Protein AF-A0A5A7VY67-F1 (afdb_monomer)

Foldseek 3Di:
DDVVVVVLVLLVVLLVCLQPVDPPAFDDQVSSQVSCVVSVQPVWGWDWDWFFDFHTATWIWIDRPLAIETHGRHDLVPDVVLVVLLVVLVLLLVLQVLLLHADFLAADPVLSVVLSVVQNPDHSVVSNVSNLVSLCVVLDLLNLLLLLQPLQCLFPLRVVVSVVLLVLLLVCLLVVQQVSLLSLLVSLVSSLCRLDPDDPPDDPLNSLCLLLQLLLLLVLCVGRVCPDSGHYHYPVVCSDLSSCCSRGPSSVRSVSLSCSVDQPADDDPVRHPHPQNNHSNCSVVVVDPSSSPNSVSSVSSSNSSVSSCSSCSSVVVCSDPSHRDDRDPSSVVSSVSSVVSNVVNVVVDVVVPPDDDD

Mean predicted aligned error: 5.72 Å

pLDDT: mean 91.17, std 10.21, range [34.12, 98.69]

Solvent-accessible surface area (backbone atoms only — not comparable to full-atom values): 19403 Å² total; per-residue (Å²): 131,63,67,74,61,53,52,52,53,50,52,51,54,49,47,53,48,58,75,64,47,60,98,84,63,71,60,44,39,66,56,55,38,51,55,36,40,79,70,72,41,77,80,52,45,51,39,81,47,71,53,40,71,69,51,60,43,59,27,27,38,40,38,47,89,66,35,36,37,52,41,64,33,61,63,60,94,75,33,65,68,52,51,54,36,38,55,51,43,52,53,50,50,50,56,29,49,58,60,74,38,45,57,66,76,74,55,57,68,69,60,52,51,52,52,49,58,73,36,64,88,51,54,59,79,59,22,41,61,55,50,47,57,51,44,61,71,67,56,29,68,56,53,50,18,33,31,44,54,57,41,20,55,65,14,82,42,32,37,88,47,29,66,59,48,51,50,26,50,44,35,32,33,53,68,42,43,51,61,23,36,62,61,48,60,58,47,50,58,51,24,62,56,46,69,47,92,74,63,99,81,68,54,67,69,64,52,51,51,52,51,52,51,42,19,38,44,46,46,37,36,57,35,66,56,42,80,55,95,44,49,59,44,65,60,69,72,66,50,32,66,84,52,29,44,51,37,30,72,66,40,32,28,53,51,34,41,52,46,34,44,55,64,42,32,63,23,54,64,94,73,52,87,61,89,52,42,68,22,56,48,36,52,77,68,63,73,57,72,51,42,53,44,72,64,47,42,54,48,47,51,51,51,46,30,51,50,24,37,47,46,20,32,44,72,66,68,56,72,53,62,77,62,75,77,79,81,47,72,69,16,47,50,49,23,53,52,28,52,52,30,35,52,53,44,53,51,50,56,67,73,61,53,88,65,84,89,124

Nearest PDB structures (foldseek):
  8e6h-assembly1_A  TM=1.920E-01  e=2.708E+00  Deinococcus radiodurans
  8sql-assembly1_A  TM=1.901E-01  e=9.090E+00  Saccharomyces cerevisiae

Secondary structure (DSSP, 8-state):
--HHHHHHHHHHHHHHHHHHS-TT----HHHHHHHHHTTT-TT-EEEEEEE-SSS-EEEEEEEETTEEEEEESS-GGG-HHHHHHHHHHHHHHHHHHHTT----TTS-HHHHHHHHHHHHTS-HHHHHHHHHHHHHHHS-HHHHHHIIIIIGGG-HHHHTTHHHHHHHHHHHHTT-HHHHHHHHHHHHHHHHHHHSPPPTT--HHHHHHHHHHHHHHHHHHHHTTTTSSSEEE--GGGGSHHHHTTT-HHHHHHHHHHHHIIIIIS--GGG---TT---HHHHHTT--SGGG-THHHHHHHHHHHHHHHHHHHHTT---S-SSPPPP-HHHHHHHHHHHHHHHHHHHHHHHS------

Structure (mmCIF, N/CA/C/O backbone):
data_AF-A0A5A7VY67-F1
#
_entry.id   AF-A0A5A7VY67-F1
#
loop_
_atom_site.group_PDB
_atom_site.id
_atom_site.type_symbol
_atom_site.label_atom_id
_atom_site.label_alt_id
_atom_site.label_comp_id
_atom_site.label_asym_id
_atom_site.label_entity_id
_atom_site.label_seq_id
_atom_site.pdbx_PDB_ins_code
_atom_site.Cartn_x
_atom_site.Cartn_y
_atom_site.Cartn_z
_atom_site.occupancy
_atom_site.B_iso_or_equiv
_atom_site.auth_seq_id
_atom_site.auth_comp_id
_atom_site.auth_asym_id
_atom_site.auth_atom_id
_atom_site.pdbx_PDB_model_num
ATOM 1 N N . MET A 1 1 ? -4.976 15.488 36.698 1.00 43.16 1 MET A N 1
ATOM 2 C CA . MET A 1 1 ? -5.082 14.328 35.784 1.00 43.16 1 MET A CA 1
ATOM 3 C C . MET A 1 1 ? -5.911 14.771 34.588 1.00 43.16 1 MET A C 1
ATOM 5 O O . MET A 1 1 ? -6.905 15.447 34.798 1.00 43.16 1 MET A O 1
ATOM 9 N N . ASN A 1 2 ? -5.466 14.512 33.355 1.00 47.28 2 ASN A N 1
ATOM 10 C CA . ASN A 1 2 ? -6.151 14.997 32.148 1.00 47.28 2 ASN A CA 1
ATOM 11 C C . ASN A 1 2 ? -7.473 14.234 31.958 1.00 47.28 2 ASN A C 1
ATOM 13 O O . ASN A 1 2 ? -7.426 13.008 31.848 1.00 47.28 2 ASN A O 1
ATOM 17 N N . ALA A 1 3 ? -8.612 14.928 31.847 1.00 56.22 3 ALA A N 1
ATOM 18 C CA . ALA A 1 3 ? -9.940 14.327 31.631 1.00 56.22 3 ALA A CA 1
ATOM 19 C C . ALA A 1 3 ? -9.963 13.325 30.453 1.00 56.22 3 ALA A C 1
ATOM 21 O O . ALA A 1 3 ? -10.590 12.274 30.519 1.00 56.22 3 ALA A O 1
ATOM 22 N N . SER A 1 4 ? -9.161 13.575 29.411 1.00 60.53 4 SER A N 1
ATOM 23 C CA . SER A 1 4 ? -8.981 12.663 28.268 1.00 60.53 4 SER A CA 1
ATOM 24 C C . SER A 1 4 ? -8.444 11.273 28.645 1.00 60.53 4 SER A C 1
ATOM 26 O O . SER A 1 4 ? -8.753 10.293 27.972 1.00 60.53 4 SER A O 1
ATOM 28 N N . SER A 1 5 ? -7.624 11.171 29.695 1.00 68.56 5 SER A N 1
ATOM 29 C CA . SER A 1 5 ? -7.071 9.891 30.165 1.00 68.56 5 SER A CA 1
ATOM 30 C C . SER A 1 5 ? -8.058 9.112 31.038 1.00 68.56 5 SER A C 1
ATOM 32 O O . SER A 1 5 ? -8.006 7.885 31.086 1.00 68.56 5 SER A O 1
ATOM 34 N N . GLU A 1 6 ? -8.980 9.819 31.688 1.00 71.69 6 GLU A N 1
ATOM 35 C CA . GLU A 1 6 ? -10.016 9.248 32.545 1.00 71.69 6 GLU A CA 1
ATOM 36 C C . GLU A 1 6 ? -11.162 8.653 31.716 1.00 71.69 6 GLU A C 1
ATOM 38 O O . GLU A 1 6 ? -11.549 7.503 31.941 1.00 71.69 6 GLU A O 1
ATOM 43 N N . PHE A 1 7 ? -11.606 9.360 30.668 1.00 80.31 7 PHE A N 1
ATOM 44 C CA . PHE A 1 7 ? -12.561 8.820 29.694 1.00 80.31 7 PHE A CA 1
ATOM 45 C C . PHE A 1 7 ? -12.021 7.571 28.990 1.00 80.31 7 PHE A C 1
ATOM 47 O O . PHE A 1 7 ? -12.712 6.559 28.922 1.00 80.31 7 PHE A O 1
ATOM 54 N N . SER A 1 8 ? -10.755 7.589 28.556 1.00 83.31 8 SER A N 1
ATOM 55 C CA . SER A 1 8 ? -10.131 6.433 27.894 1.00 83.31 8 SER A CA 1
ATOM 56 C C . SER A 1 8 ? -10.108 5.182 28.786 1.00 83.31 8 SER A C 1
ATOM 58 O O . SER A 1 8 ? -10.468 4.095 28.336 1.00 83.31 8 SER A O 1
ATOM 60 N N . ARG A 1 9 ? -9.773 5.326 30.080 1.00 87.81 9 ARG A N 1
ATOM 61 C CA . ARG A 1 9 ? -9.832 4.210 31.046 1.00 87.81 9 ARG A CA 1
ATOM 62 C C . ARG A 1 9 ? -11.258 3.715 31.265 1.00 87.81 9 ARG A C 1
ATOM 64 O O . ARG A 1 9 ? -11.477 2.509 31.364 1.00 87.81 9 ARG A O 1
ATOM 71 N N . THR A 1 10 ? -12.216 4.636 31.330 1.00 91.56 10 THR A N 1
ATOM 72 C CA . THR A 1 10 ? -13.628 4.304 31.526 1.00 91.56 10 THR A CA 1
ATOM 73 C C . THR A 1 10 ? -14.168 3.496 30.352 1.00 91.56 10 THR A C 1
ATOM 75 O O . THR A 1 10 ? -14.684 2.398 30.567 1.00 91.56 10 THR A O 1
ATOM 78 N N . PHE A 1 11 ? -13.967 3.969 29.119 1.00 93.94 11 PHE A N 1
ATOM 79 C CA . PHE A 1 11 ? -14.376 3.255 27.908 1.00 93.94 11 PHE A CA 1
ATOM 80 C C . PHE A 1 11 ? -13.669 1.912 27.764 1.00 93.94 11 PHE A C 1
ATOM 82 O O . PHE A 1 11 ? -14.321 0.908 27.492 1.00 93.94 11 PHE A O 1
ATOM 89 N N . GLN A 1 12 ? -12.368 1.848 28.055 1.00 93.00 12 GLN A N 1
ATOM 90 C CA . GLN A 1 12 ? -11.634 0.587 28.042 1.00 93.00 12 GLN A CA 1
ATOM 91 C C . GLN A 1 12 ? -12.231 -0.430 29.023 1.00 93.00 12 GLN A C 1
ATOM 93 O O . GLN A 1 12 ? -12.382 -1.603 28.693 1.00 93.00 12 GLN A O 1
ATOM 98 N N . ALA A 1 13 ? -12.611 0.002 30.223 1.00 91.75 13 ALA A N 1
ATOM 99 C CA . ALA A 1 13 ? -13.200 -0.887 31.209 1.00 91.75 13 ALA A CA 1
ATOM 100 C C . ALA A 1 13 ? -14.665 -1.261 30.892 1.00 91.75 13 ALA A C 1
ATOM 102 O O . ALA A 1 13 ? -15.098 -2.340 31.292 1.00 91.75 13 ALA A O 1
ATOM 103 N N . ILE A 1 14 ? -15.418 -0.416 30.176 1.00 92.31 14 ILE A N 1
ATOM 104 C CA . ILE A 1 14 ? -16.721 -0.786 29.588 1.00 92.31 14 ILE A CA 1
ATOM 105 C C . ILE A 1 14 ? -16.509 -1.848 28.503 1.00 92.31 14 ILE A C 1
ATOM 107 O O . ILE A 1 14 ? -17.182 -2.874 28.509 1.00 92.31 14 ILE A O 1
ATOM 111 N N . TRP A 1 15 ? -15.521 -1.662 27.628 1.00 92.38 15 TRP A N 1
ATOM 112 C CA . TRP A 1 15 ? -15.193 -2.625 26.581 1.00 92.38 15 TRP A CA 1
ATOM 113 C C . TRP A 1 15 ? -14.715 -3.970 27.133 1.00 92.38 15 TRP A C 1
ATOM 115 O O . TRP A 1 15 ? -15.141 -5.013 26.649 1.00 92.38 15 TRP A O 1
ATOM 125 N N . TYR A 1 16 ? -13.890 -3.988 28.183 1.00 89.69 16 TYR A N 1
ATOM 126 C CA . TYR A 1 16 ? -13.525 -5.242 28.847 1.00 89.69 16 TYR A CA 1
ATOM 127 C C . TYR A 1 16 ? -14.734 -5.949 29.461 1.00 89.69 16 TYR A C 1
ATOM 129 O O . TYR A 1 16 ? -14.780 -7.175 29.459 1.00 89.69 16 TYR A O 1
ATOM 137 N N . ARG A 1 17 ? -15.725 -5.209 29.973 1.00 89.75 17 ARG A N 1
ATOM 138 C CA . ARG A 1 17 ? -16.989 -5.807 30.424 1.00 89.75 17 ARG A CA 1
ATOM 139 C C . ARG A 1 17 ? -17.761 -6.382 29.235 1.00 89.75 17 ARG A C 1
ATOM 141 O O . ARG A 1 17 ? -18.196 -7.521 29.317 1.00 89.75 17 ARG A O 1
ATOM 148 N N . ALA A 1 18 ? -17.854 -5.644 28.129 1.00 86.75 18 ALA A N 1
ATOM 149 C CA . ALA A 1 18 ? -18.545 -6.058 26.908 1.00 86.75 18 ALA A CA 1
ATOM 150 C C . ALA A 1 18 ? -17.925 -7.306 26.255 1.00 86.75 18 ALA A C 1
ATOM 152 O O . ALA A 1 18 ? -18.639 -8.216 25.856 1.00 86.75 18 ALA A O 1
ATOM 153 N N . SER A 1 19 ? -16.595 -7.376 26.178 1.00 84.12 19 SER A N 1
ATOM 154 C CA . SER A 1 19 ? -15.879 -8.485 25.536 1.00 84.12 19 SER A CA 1
ATOM 155 C C . SER A 1 19 ? -15.833 -9.762 26.382 1.00 84.12 19 SER A C 1
ATOM 157 O O . SER A 1 19 ? -15.684 -10.852 25.821 1.00 84.12 19 SER A O 1
ATOM 159 N N . ASN A 1 20 ? -15.981 -9.635 27.709 1.00 81.12 20 ASN A N 1
ATOM 160 C CA . ASN A 1 20 ? -16.018 -10.755 28.656 1.00 81.12 20 ASN A CA 1
ATOM 161 C C . ASN A 1 20 ? -17.434 -11.167 29.086 1.00 81.12 20 ASN A C 1
ATOM 163 O O . ASN A 1 20 ? -17.596 -12.274 29.601 1.00 81.12 20 ASN A O 1
ATOM 167 N N . ALA A 1 21 ? -18.449 -10.313 28.906 1.00 66.44 21 ALA A N 1
ATOM 168 C CA . ALA A 1 21 ? -19.843 -10.712 29.060 1.00 66.44 21 ALA A CA 1
ATOM 169 C C . ALA A 1 21 ? -20.104 -11.892 28.110 1.00 66.44 21 ALA A C 1
ATOM 171 O O . ALA A 1 21 ? -19.677 -11.876 26.956 1.00 66.44 21 ALA A O 1
ATOM 172 N N . HIS A 1 22 ? -20.678 -12.966 28.651 1.00 53.81 22 HIS A N 1
ATOM 173 C CA . HIS A 1 22 ? -20.729 -14.280 28.017 1.00 53.81 22 HIS A CA 1
ATOM 174 C C . HIS A 1 22 ? -21.199 -14.246 26.553 1.00 53.81 22 HIS A C 1
ATOM 176 O O . HIS A 1 22 ? -22.021 -13.426 26.159 1.00 53.81 22 HIS A O 1
ATOM 182 N N . VAL A 1 23 ? -20.662 -15.204 25.791 1.00 53.22 23 VAL A N 1
ATOM 183 C CA . VAL A 1 23 ? -20.658 -15.401 24.326 1.00 53.22 23 VAL A CA 1
ATOM 184 C C . VAL A 1 23 ? -22.006 -15.207 23.601 1.00 53.22 23 VAL A C 1
ATOM 186 O O . VAL A 1 23 ? -21.998 -15.051 22.384 1.00 53.22 23 VAL A O 1
ATOM 189 N N . ASP A 1 24 ? -23.124 -15.134 24.322 1.00 55.66 24 ASP A N 1
ATOM 190 C CA . ASP A 1 24 ? -24.481 -15.194 23.771 1.00 55.66 24 ASP A CA 1
ATOM 191 C C . ASP A 1 24 ? -25.273 -13.875 23.864 1.00 55.66 24 ASP A C 1
ATOM 193 O O . ASP A 1 24 ? -26.394 -13.805 23.362 1.00 55.66 24 ASP A O 1
ATOM 197 N N . GLN A 1 25 ? -24.730 -12.820 24.487 1.00 63.25 25 GLN A N 1
ATOM 198 C CA . GLN A 1 25 ? -25.364 -11.495 24.496 1.00 63.25 25 GLN A CA 1
ATOM 199 C C . GLN A 1 25 ? -24.607 -10.515 23.599 1.00 63.25 25 GLN A C 1
ATOM 201 O O . GLN A 1 25 ? -23.489 -10.101 23.900 1.00 63.25 25 GLN A O 1
ATOM 206 N N . GLU A 1 26 ? -25.246 -10.127 22.494 1.00 72.94 26 GLU A N 1
ATOM 207 C CA . GLU A 1 26 ? -24.792 -9.029 21.642 1.00 72.94 26 GLU A CA 1
ATOM 208 C C . GLU A 1 26 ? -24.721 -7.730 22.459 1.00 72.94 26 GLU A C 1
ATOM 210 O O . GLU A 1 26 ? -25.586 -7.452 23.297 1.00 72.94 26 GLU A O 1
ATOM 215 N N . VAL A 1 27 ? -23.688 -6.918 22.229 1.00 85.12 27 VAL A N 1
ATOM 216 C CA . VAL A 1 27 ? -23.576 -5.615 22.893 1.00 85.12 27 VAL A CA 1
ATOM 217 C C . VAL A 1 27 ? -24.703 -4.711 22.389 1.00 85.12 27 VAL A C 1
ATOM 219 O O . VAL A 1 27 ? -24.772 -4.388 21.203 1.00 85.12 27 VAL A O 1
ATOM 222 N N . THR A 1 28 ? -25.584 -4.287 23.296 1.00 91.12 28 THR A N 1
ATOM 223 C CA . THR A 1 28 ? -26.734 -3.427 22.981 1.00 91.12 28 THR A CA 1
ATOM 224 C C . THR A 1 28 ? -26.539 -2.001 23.489 1.00 91.12 28 THR A C 1
ATOM 226 O O . THR A 1 28 ? -25.780 -1.744 24.427 1.00 91.12 28 THR A O 1
ATOM 229 N N . THR A 1 29 ? -27.282 -1.062 22.901 1.00 93.69 29 THR A N 1
ATOM 230 C CA . THR A 1 29 ? -27.340 0.340 23.346 1.00 93.69 29 THR A CA 1
ATOM 231 C C . THR A 1 29 ? -27.729 0.471 24.818 1.00 93.69 29 THR A C 1
ATOM 233 O O . THR A 1 29 ? -27.132 1.273 25.536 1.00 93.69 29 THR A O 1
ATOM 236 N N . ALA A 1 30 ? -28.684 -0.341 25.285 1.00 92.06 30 ALA A N 1
ATOM 237 C CA . ALA A 1 30 ? -29.144 -0.346 26.671 1.00 92.06 30 ALA A CA 1
ATOM 238 C C . ALA A 1 30 ? -28.020 -0.727 27.646 1.00 92.06 30 ALA A C 1
ATOM 240 O O . ALA A 1 30 ? -27.782 0.006 28.604 1.00 92.06 30 ALA A O 1
ATOM 241 N N . LEU A 1 31 ? -27.285 -1.808 27.355 1.00 92.06 31 LEU A N 1
ATOM 242 C CA . LEU A 1 31 ? -26.176 -2.274 28.195 1.00 92.06 31 LEU A CA 1
ATOM 243 C C . LEU A 1 31 ? -25.038 -1.255 28.257 1.00 92.06 31 LEU A C 1
ATOM 245 O O . LEU A 1 31 ? -24.558 -0.926 29.338 1.00 92.06 31 LEU A O 1
ATOM 249 N N . ILE A 1 32 ? -24.618 -0.717 27.109 1.00 93.88 32 ILE A N 1
ATOM 250 C CA . ILE A 1 32 ? -23.544 0.284 27.072 1.00 93.88 32 ILE A CA 1
ATOM 251 C C . ILE A 1 32 ? -23.946 1.548 27.835 1.00 93.88 32 ILE A C 1
ATOM 253 O O . ILE A 1 32 ? -23.127 2.095 28.573 1.00 93.88 32 ILE A O 1
ATOM 257 N N . LYS A 1 33 ? -25.202 1.993 27.703 1.00 93.81 33 LYS A N 1
ATOM 258 C CA . LYS A 1 33 ? -25.711 3.154 28.441 1.00 93.81 33 LYS A CA 1
ATOM 259 C C . LYS A 1 33 ? -25.748 2.900 29.948 1.00 93.81 33 LYS A C 1
ATOM 261 O O . LYS A 1 33 ? -25.291 3.748 30.707 1.00 93.81 33 LYS A O 1
ATOM 266 N N . GLU A 1 34 ? -26.245 1.742 30.378 1.00 93.12 34 GLU A N 1
ATOM 267 C CA . GLU A 1 34 ? -26.251 1.331 31.787 1.00 93.12 34 GLU A CA 1
ATOM 268 C C . GLU A 1 34 ? -24.828 1.329 32.363 1.00 93.12 34 GLU A C 1
ATOM 270 O O . GLU A 1 34 ? -24.555 1.986 33.364 1.00 93.12 34 GLU A O 1
ATOM 275 N N . TRP A 1 35 ? -23.880 0.686 31.677 1.00 93.94 35 TRP A N 1
ATOM 276 C CA . TRP A 1 35 ? -22.494 0.596 32.141 1.00 93.94 35 TRP A CA 1
ATOM 277 C C . TRP A 1 35 ? -21.757 1.938 32.123 1.00 93.94 35 TRP A C 1
ATOM 279 O O . TRP A 1 35 ? -20.822 2.129 32.903 1.00 93.94 35 TRP A O 1
ATOM 289 N N . ALA A 1 36 ? -22.151 2.864 31.248 1.00 92.69 36 ALA A N 1
ATOM 290 C CA . ALA A 1 36 ? -21.651 4.233 31.257 1.00 92.69 36 ALA A CA 1
ATOM 291 C C . ALA A 1 36 ? -22.154 5.002 32.491 1.00 92.69 36 ALA A C 1
ATOM 293 O O . ALA A 1 36 ? -21.354 5.647 33.174 1.00 92.69 36 ALA A O 1
ATOM 294 N N . ILE A 1 37 ? -23.442 4.870 32.826 1.00 92.56 37 ILE A N 1
ATOM 295 C CA . ILE A 1 37 ? -24.052 5.486 34.016 1.00 92.56 37 ILE A CA 1
ATOM 296 C C . ILE 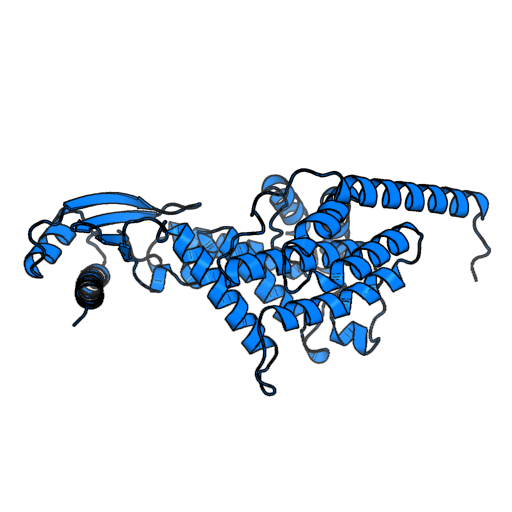A 1 37 ? -23.426 4.926 35.301 1.00 92.56 37 ILE A C 1
ATOM 298 O O . ILE A 1 37 ? -23.039 5.711 36.167 1.00 92.56 37 ILE A O 1
ATOM 302 N N . ASP A 1 38 ? -23.226 3.605 35.392 1.00 91.81 38 ASP A N 1
ATO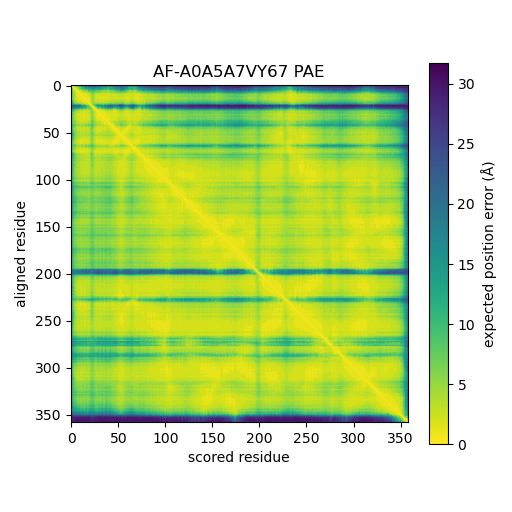M 303 C CA . ASP A 1 38 ? -22.528 2.936 36.509 1.00 91.81 38 ASP A CA 1
ATOM 304 C C . ASP A 1 38 ? -21.122 3.508 36.760 1.00 91.81 38 ASP A C 1
ATOM 306 O O . ASP A 1 38 ? -20.571 3.413 37.858 1.00 91.81 38 ASP A O 1
ATOM 310 N N . ARG A 1 39 ? -20.507 4.074 35.717 1.00 90.25 39 ARG A N 1
ATOM 311 C CA . ARG A 1 39 ? -19.157 4.643 35.732 1.00 90.25 39 ARG A CA 1
ATOM 312 C C . ARG A 1 39 ? -19.146 6.171 35.823 1.00 90.25 39 ARG A C 1
ATOM 314 O O . ARG A 1 39 ? -18.096 6.772 35.616 1.00 90.25 39 ARG A O 1
ATOM 321 N N . GLY A 1 40 ? -20.280 6.790 36.153 1.00 89.12 40 GLY A N 1
ATOM 322 C CA . GLY A 1 40 ? -20.394 8.232 36.386 1.00 89.12 40 GLY A CA 1
ATOM 323 C C . GLY A 1 40 ? -20.609 9.074 35.126 1.00 89.12 40 GLY A C 1
ATOM 324 O O . GLY A 1 40 ? -20.500 10.297 35.186 1.00 89.12 40 GLY A O 1
ATOM 325 N N . ILE A 1 41 ? -20.918 8.455 33.982 1.00 89.56 41 ILE A N 1
ATOM 326 C CA . ILE A 1 41 ? -21.243 9.160 32.738 1.00 89.56 41 ILE A CA 1
ATOM 327 C C . ILE A 1 41 ? -22.770 9.255 32.603 1.00 89.56 41 ILE A C 1
ATOM 329 O O . ILE A 1 41 ? -23.411 8.423 31.961 1.00 89.56 41 ILE A O 1
ATOM 333 N N . HIS A 1 42 ? -23.364 10.271 33.229 1.00 86.75 42 HIS A N 1
ATOM 334 C CA . HIS A 1 42 ? -24.824 10.397 33.327 1.00 86.75 42 HIS A CA 1
ATOM 335 C C . HIS A 1 42 ? -25.499 10.945 32.056 1.00 86.75 42 HIS A C 1
ATOM 337 O O . HIS A 1 42 ? -26.607 10.522 31.732 1.00 86.75 42 HIS A O 1
ATOM 343 N N . ASP A 1 43 ? -24.813 11.799 31.290 1.00 87.12 43 ASP A N 1
ATOM 344 C CA . ASP A 1 43 ? -25.348 12.433 30.070 1.00 87.12 43 ASP A CA 1
ATOM 345 C C . ASP A 1 43 ? -25.039 11.638 28.786 1.00 87.12 43 ASP A C 1
ATOM 347 O O . ASP A 1 43 ? -24.999 12.185 27.683 1.00 87.12 43 ASP A O 1
ATOM 351 N N . ALA A 1 44 ? -24.767 10.337 28.915 1.00 90.19 44 ALA A N 1
ATOM 352 C CA . ALA A 1 44 ? -24.348 9.513 27.790 1.00 90.19 44 ALA A CA 1
ATOM 353 C C . ALA A 1 44 ? -25.519 9.183 26.848 1.00 90.19 44 ALA A C 1
ATOM 355 O O . ALA A 1 44 ? -26.560 8.659 27.265 1.00 90.19 44 ALA A O 1
ATOM 356 N N . MET A 1 45 ? -25.319 9.416 25.550 1.00 93.25 45 MET A N 1
ATOM 357 C CA . MET A 1 45 ? -26.236 8.976 24.497 1.00 93.25 45 MET A CA 1
ATOM 358 C C . MET A 1 45 ? -25.647 7.762 23.784 1.00 93.25 45 MET A C 1
ATOM 360 O O . MET A 1 45 ? -24.561 7.855 23.225 1.00 93.25 45 MET A O 1
ATOM 364 N N . ALA A 1 46 ? -26.353 6.631 23.811 1.00 95.19 46 ALA A N 1
ATOM 365 C CA . ALA A 1 46 ? -25.955 5.413 23.111 1.00 95.19 46 ALA A CA 1
ATOM 366 C C . ALA A 1 46 ? -26.865 5.182 21.900 1.00 95.19 46 ALA A C 1
ATOM 368 O O . ALA A 1 46 ? -28.088 5.168 22.050 1.00 95.19 46 ALA A O 1
ATOM 369 N N . GLU A 1 47 ? -26.276 4.971 20.727 1.00 96.38 47 GLU A N 1
ATOM 370 C CA . GLU A 1 47 ? -26.992 4.683 19.483 1.00 96.38 47 GLU A CA 1
ATOM 371 C C . GLU A 1 47 ? -26.354 3.515 18.732 1.00 96.38 47 GLU A C 1
ATOM 373 O O . GLU A 1 47 ? -25.148 3.283 18.825 1.00 96.38 47 GLU A O 1
ATOM 378 N N . ASP A 1 48 ? -27.170 2.778 17.983 1.00 96.25 48 ASP A N 1
ATOM 379 C CA . ASP A 1 48 ? -26.669 1.784 17.043 1.00 96.25 48 ASP A CA 1
ATOM 380 C C . ASP A 1 48 ? -26.172 2.480 15.779 1.00 96.25 48 ASP A C 1
ATOM 382 O O . ASP A 1 48 ? -26.856 3.337 15.217 1.00 96.25 48 ASP A O 1
ATOM 386 N N . ALA A 1 49 ? -24.997 2.081 15.305 1.00 95.38 49 ALA A N 1
ATOM 387 C CA . ALA A 1 49 ? -24.415 2.617 14.087 1.00 95.38 49 ALA A CA 1
ATOM 388 C C . ALA A 1 49 ? -23.634 1.550 13.315 1.00 95.38 49 ALA A C 1
ATOM 390 O O . ALA A 1 49 ? -23.459 0.407 13.750 1.00 95.38 49 ALA A O 1
ATOM 391 N N . SER A 1 50 ? -23.141 1.949 12.145 1.00 94.88 50 SER A N 1
ATOM 392 C CA . SER A 1 50 ? -22.232 1.151 11.336 1.00 94.88 50 SER A CA 1
ATOM 393 C C . SER A 1 50 ? -21.048 2.014 10.918 1.00 94.88 50 SER A C 1
ATOM 395 O O . SER A 1 50 ? -21.235 3.013 10.223 1.00 94.88 50 SER A O 1
ATOM 397 N N . VAL A 1 51 ? -19.848 1.652 11.375 1.00 94.06 51 VAL A N 1
ATOM 398 C CA . VAL A 1 51 ? -18.630 2.462 11.206 1.00 94.06 51 VAL A CA 1
ATOM 399 C C . VAL A 1 51 ? -17.594 1.692 10.401 1.00 94.06 51 VAL A C 1
ATOM 401 O O . VAL A 1 51 ? -17.455 0.482 10.567 1.00 94.06 51 VAL A O 1
ATOM 404 N N . GLY A 1 52 ? -16.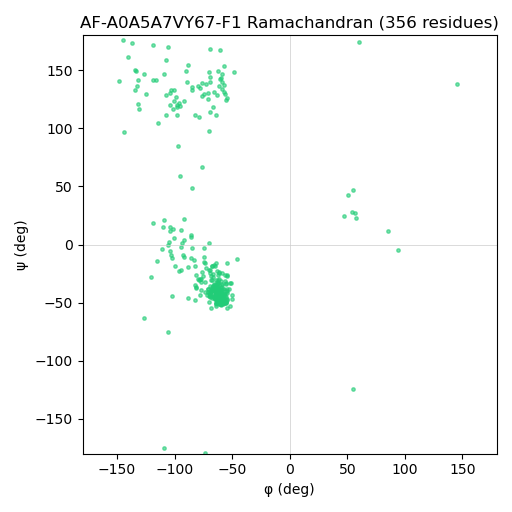884 2.404 9.530 1.00 94.25 52 GLY A N 1
ATOM 405 C CA . GLY A 1 52 ? -15.829 1.881 8.672 1.00 94.25 52 GLY A CA 1
ATOM 406 C C . GLY A 1 52 ? -15.830 2.599 7.326 1.00 94.25 52 GLY A C 1
ATOM 407 O O . GLY A 1 52 ? -16.889 2.853 6.748 1.00 94.25 52 GLY A O 1
ATOM 408 N N . ARG A 1 53 ? -14.646 2.928 6.805 1.00 92.19 53 ARG A N 1
ATOM 409 C CA . ARG A 1 53 ? -14.524 3.615 5.509 1.00 92.19 53 ARG A CA 1
ATOM 410 C C . ARG A 1 53 ? -14.897 2.716 4.328 1.00 92.19 53 ARG A C 1
ATOM 412 O O . ARG A 1 53 ? -15.594 3.160 3.421 1.00 92.19 53 ARG A O 1
ATOM 419 N N . PHE A 1 54 ? -14.412 1.475 4.339 1.00 92.25 54 PHE A N 1
ATOM 420 C CA . PHE A 1 54 ? -14.643 0.498 3.272 1.00 92.25 54 PHE A CA 1
ATOM 421 C C . PHE A 1 54 ? -15.655 -0.544 3.732 1.00 92.25 54 PHE A C 1
ATOM 423 O O . PHE A 1 54 ? -16.828 -0.469 3.368 1.00 92.25 54 PHE A O 1
ATOM 430 N N . VAL A 1 55 ? -15.230 -1.478 4.589 1.00 94.81 55 VAL A N 1
ATOM 431 C CA . VAL A 1 55 ? -16.172 -2.387 5.234 1.00 94.81 55 VAL A CA 1
ATOM 432 C C . VAL A 1 55 ? -16.627 -1.809 6.561 1.00 94.81 55 VAL A C 1
ATOM 434 O O . VAL A 1 55 ? -15.813 -1.519 7.433 1.00 94.81 55 VAL A O 1
ATOM 437 N N . LYS A 1 56 ? -17.943 -1.662 6.709 1.00 94.75 56 LYS A N 1
ATOM 438 C CA . LYS A 1 56 ? -18.549 -1.179 7.944 1.00 94.75 56 LYS A CA 1
ATOM 439 C C . LYS A 1 56 ? -18.848 -2.329 8.895 1.00 94.75 56 LYS A C 1
ATOM 441 O O . LYS A 1 56 ? -19.334 -3.377 8.471 1.00 94.75 56 LYS A O 1
ATOM 446 N N . ILE A 1 57 ? -18.606 -2.107 10.181 1.00 94.12 57 ILE A N 1
ATOM 447 C CA . ILE A 1 57 ? -18.952 -3.040 11.255 1.00 94.12 57 ILE A CA 1
ATOM 448 C C . ILE A 1 57 ? -20.114 -2.499 12.093 1.00 94.12 57 ILE A C 1
ATOM 450 O O . ILE A 1 57 ? -20.234 -1.282 12.251 1.00 94.12 57 ILE A O 1
ATOM 454 N N . PRO A 1 58 ? -20.987 -3.370 12.626 1.00 94.12 58 PRO A N 1
ATOM 455 C CA . PRO A 1 58 ? -22.033 -2.958 13.550 1.00 94.12 58 PRO A CA 1
ATOM 456 C C . PRO A 1 58 ? -21.427 -2.575 14.903 1.00 94.12 58 PRO A C 1
ATOM 458 O O . PRO A 1 58 ? -20.639 -3.323 15.493 1.00 94.12 58 PRO A O 1
ATOM 461 N N . VAL A 1 59 ? -21.811 -1.406 15.408 1.00 95.31 59 VAL A N 1
ATOM 462 C CA . VAL A 1 59 ? -21.288 -0.849 16.658 1.00 95.31 59 VAL A CA 1
ATOM 463 C C . VAL A 1 59 ? -22.397 -0.178 17.465 1.00 95.31 59 VAL A C 1
ATOM 465 O O . VAL A 1 59 ? -23.429 0.212 16.922 1.00 95.31 59 VAL A O 1
ATOM 468 N N . VAL A 1 60 ? -22.142 0.007 18.754 1.00 96.06 60 VAL A N 1
ATOM 469 C CA . VAL A 1 60 ? -22.823 0.986 19.598 1.00 96.06 60 VAL A CA 1
ATOM 470 C C . VAL A 1 60 ? -21.904 2.195 19.745 1.00 96.06 60 VAL A C 1
ATOM 472 O O . VAL A 1 60 ? -20.765 2.056 20.194 1.00 96.06 60 VAL A O 1
ATOM 475 N N . VAL A 1 61 ? -22.384 3.380 19.378 1.00 95.56 61 VAL A N 1
ATOM 476 C CA . VAL A 1 61 ? -21.674 4.646 19.593 1.00 95.56 61 VAL A CA 1
ATOM 477 C C . VAL A 1 61 ? -22.198 5.282 20.869 1.00 95.56 61 VAL A C 1
ATOM 479 O O . VAL A 1 61 ? -23.389 5.555 20.990 1.00 95.56 61 VAL A O 1
ATOM 482 N N . LEU A 1 62 ? -21.301 5.526 21.821 1.00 95.25 62 LEU A N 1
ATOM 483 C CA . LEU A 1 62 ? -21.582 6.271 23.041 1.00 95.25 62 LEU A CA 1
ATOM 484 C C . LEU A 1 62 ? -21.045 7.695 22.892 1.00 95.25 62 LEU A C 1
ATOM 486 O O . LEU A 1 62 ? -19.837 7.882 22.769 1.00 95.25 62 LEU A O 1
ATOM 490 N N . ARG A 1 63 ? -21.924 8.695 22.917 1.00 93.56 63 ARG A N 1
ATOM 491 C CA . ARG A 1 63 ? -21.573 10.118 22.822 1.00 93.56 63 ARG A CA 1
ATOM 492 C C . ARG A 1 63 ? -21.652 10.782 24.193 1.00 93.56 63 ARG A C 1
ATOM 494 O O . ARG A 1 63 ? -22.641 10.615 24.908 1.00 93.56 63 ARG A O 1
ATOM 501 N N . THR A 1 64 ? -20.615 11.543 24.538 1.00 89.50 64 THR A N 1
ATOM 502 C CA . THR A 1 64 ? -20.470 12.265 25.810 1.00 89.50 64 THR A CA 1
ATOM 503 C C . THR A 1 64 ? -19.772 13.605 25.561 1.00 89.50 64 THR A C 1
ATOM 505 O O . THR A 1 64 ? -18.542 13.657 25.454 1.00 89.50 64 THR A O 1
ATOM 508 N N . GLY A 1 65 ? -20.541 14.691 25.433 1.00 86.06 65 GLY A N 1
ATOM 509 C CA . GLY A 1 65 ? -20.002 15.994 25.018 1.00 86.06 65 GLY A CA 1
ATOM 510 C C . GLY A 1 65 ? -19.247 15.889 23.686 1.00 86.06 65 GLY A C 1
ATOM 511 O O . GLY A 1 65 ? -19.777 15.350 22.716 1.00 86.06 65 GLY A O 1
ATOM 512 N N . ASP A 1 66 ? -17.984 16.320 23.669 1.00 85.12 66 ASP A N 1
ATOM 513 C CA . ASP A 1 66 ? -17.112 16.295 22.478 1.00 85.12 66 ASP A CA 1
ATOM 514 C C . ASP A 1 66 ? -16.378 14.958 22.266 1.00 85.12 66 ASP A C 1
ATOM 516 O O . ASP A 1 66 ? -15.467 14.850 21.441 1.00 85.12 66 ASP A O 1
ATOM 520 N N . THR A 1 67 ? -16.717 13.933 23.050 1.00 90.25 67 THR A N 1
ATOM 521 C CA . THR A 1 67 ? -16.078 12.614 22.989 1.00 90.25 67 THR A CA 1
ATOM 522 C C . THR A 1 67 ? -17.077 11.554 22.553 1.00 90.25 67 THR A C 1
ATOM 524 O O . THR A 1 67 ? -18.240 11.565 22.956 1.00 90.25 67 THR A O 1
ATOM 527 N N . GLN A 1 68 ? -16.609 10.617 21.738 1.00 92.94 68 GLN A N 1
ATOM 528 C CA . GLN A 1 68 ? -17.354 9.443 21.316 1.00 92.94 68 GLN A CA 1
ATOM 529 C C . GLN A 1 68 ? -16.550 8.186 21.608 1.00 92.94 68 GLN A C 1
ATOM 531 O O . GLN A 1 68 ? -15.325 8.188 21.508 1.00 92.94 68 GLN A O 1
ATOM 536 N N . ALA A 1 69 ? -17.234 7.102 21.939 1.00 95.12 69 ALA A N 1
ATOM 537 C CA . ALA A 1 69 ? -16.641 5.782 22.059 1.00 95.12 69 ALA A CA 1
ATOM 538 C C . ALA A 1 69 ? -17.398 4.800 21.171 1.00 95.12 69 ALA A C 1
ATOM 540 O O . ALA A 1 69 ? -18.625 4.722 21.220 1.00 95.12 69 ALA A O 1
ATOM 541 N N . ILE A 1 70 ? -16.651 4.059 20.359 1.00 95.38 70 ILE A N 1
ATOM 542 C CA . ILE A 1 70 ? -17.176 3.045 19.453 1.00 95.38 70 ILE A CA 1
ATOM 543 C C . ILE A 1 70 ? -17.020 1.684 20.126 1.00 95.38 70 ILE A C 1
ATOM 545 O O . ILE A 1 70 ? -15.907 1.254 20.419 1.00 95.38 70 ILE A O 1
ATOM 549 N N . PHE A 1 71 ? -18.132 0.988 20.342 1.00 94.75 71 PHE A N 1
ATOM 550 C CA . PHE A 1 71 ? -18.160 -0.356 20.912 1.00 94.75 71 PHE A CA 1
ATOM 551 C C . PHE A 1 71 ? -18.678 -1.352 19.870 1.00 94.75 71 PHE A C 1
ATOM 553 O O . PHE A 1 71 ? -19.879 -1.387 19.607 1.00 94.75 71 PHE A O 1
ATOM 560 N N . PRO A 1 72 ? -17.807 -2.166 19.254 1.00 93.50 72 PRO A N 1
ATOM 561 C CA . PRO A 1 72 ? -18.232 -3.205 18.322 1.00 93.50 72 PRO A CA 1
ATOM 562 C C . PRO A 1 72 ? -19.212 -4.185 18.957 1.00 93.50 72 PRO A C 1
ATOM 564 O O . PRO A 1 72 ? -19.012 -4.623 20.091 1.00 93.50 72 PRO A O 1
ATOM 567 N N . LYS A 1 73 ? -20.266 -4.545 18.217 1.00 91.38 73 LYS A N 1
ATOM 568 C CA . LYS A 1 73 ? -21.327 -5.411 18.752 1.00 91.38 73 LYS A CA 1
ATOM 569 C C . LYS A 1 73 ? -20.878 -6.843 19.017 1.00 91.38 73 LYS A C 1
ATOM 571 O O . LYS A 1 73 ? -21.380 -7.497 19.929 1.00 91.38 73 LYS A O 1
ATOM 576 N N . VAL A 1 74 ? -19.913 -7.305 18.226 1.00 86.50 74 VAL A N 1
ATOM 577 C CA . VAL A 1 74 ? -19.338 -8.647 18.292 1.00 86.50 74 VAL A CA 1
ATOM 578 C C . VAL A 1 74 ? -17.814 -8.526 18.212 1.00 86.50 74 VAL A C 1
ATOM 580 O O . VAL A 1 74 ? -17.312 -7.820 17.336 1.00 86.50 74 VAL A O 1
ATOM 583 N N . PRO A 1 75 ? -17.048 -9.214 19.080 1.00 88.19 75 PRO A N 1
ATOM 584 C CA . PRO A 1 75 ? -15.602 -9.330 18.922 1.00 88.19 75 PRO A CA 1
ATOM 585 C C . PRO A 1 75 ? -15.236 -9.901 17.546 1.00 88.19 75 PRO A C 1
ATOM 587 O O . PRO A 1 75 ? -15.659 -11.009 17.223 1.00 88.19 75 PRO A O 1
ATOM 590 N N . TYR A 1 76 ? -14.404 -9.209 16.761 1.00 89.62 76 TYR A N 1
ATOM 591 C CA . TYR A 1 76 ? -14.123 -9.597 15.366 1.00 89.62 76 TYR A CA 1
ATOM 592 C C . TYR A 1 76 ? -13.614 -11.040 15.198 1.00 89.62 76 TYR A C 1
ATOM 594 O O . TYR A 1 76 ? -13.942 -11.714 14.229 1.00 89.62 76 TYR A O 1
ATOM 602 N N . ARG A 1 77 ? -12.862 -11.568 16.175 1.00 88.88 77 ARG A N 1
ATOM 603 C CA . ARG A 1 77 ? -12.375 -12.961 16.149 1.00 88.88 77 ARG A CA 1
ATOM 604 C C . ARG A 1 77 ? -13.494 -13.996 16.231 1.00 88.88 77 ARG A C 1
ATOM 606 O O . ARG A 1 77 ? -13.249 -15.154 15.918 1.00 88.88 77 ARG A O 1
ATOM 613 N N . LYS A 1 78 ? -14.687 -13.597 16.666 1.00 86.25 78 LYS A N 1
ATOM 614 C CA . LYS A 1 78 ? -15.898 -14.420 16.737 1.00 86.25 78 LYS A CA 1
ATOM 615 C C . LYS A 1 78 ? -16.890 -14.097 15.616 1.00 86.25 78 LYS A C 1
ATOM 617 O O . LYS A 1 78 ? -17.892 -14.789 15.514 1.00 86.25 78 LYS A O 1
ATOM 622 N N . ASP A 1 79 ? -16.627 -13.077 14.798 1.00 89.56 79 ASP A N 1
ATOM 623 C CA . ASP A 1 79 ? -17.472 -12.699 13.665 1.00 89.56 79 ASP A CA 1
ATOM 624 C C . ASP A 1 79 ? -17.145 -13.591 12.448 1.00 89.56 79 ASP A C 1
ATOM 626 O O . ASP A 1 79 ? -16.061 -13.462 11.864 1.00 89.56 79 ASP A O 1
ATOM 630 N N . PRO A 1 80 ? -18.064 -14.483 12.020 1.00 91.94 80 PRO A N 1
ATOM 631 C CA . PRO A 1 80 ? -17.833 -15.354 10.870 1.00 91.94 80 PRO A CA 1
ATOM 632 C C . PRO A 1 80 ? -17.614 -14.572 9.570 1.00 91.94 80 PRO A C 1
ATOM 634 O O . PRO A 1 80 ? -16.876 -15.020 8.690 1.00 91.94 80 PRO A O 1
ATOM 637 N N . THR A 1 81 ? -18.216 -13.385 9.438 1.00 93.31 81 THR A N 1
ATOM 638 C CA . THR A 1 81 ? -18.047 -12.545 8.248 1.00 93.31 81 THR A CA 1
ATOM 639 C C . THR A 1 81 ? -16.642 -11.955 8.188 1.00 93.31 81 THR A C 1
ATOM 641 O O . THR A 1 81 ? -16.058 -11.894 7.105 1.00 93.31 81 THR A O 1
ATOM 644 N N . TRP A 1 82 ? -16.076 -11.551 9.332 1.00 95.19 82 TRP A N 1
ATOM 645 C CA . TRP A 1 82 ? -14.689 -11.098 9.422 1.00 95.19 82 TRP A CA 1
ATOM 646 C C . TRP A 1 82 ? -13.730 -12.245 9.103 1.00 95.19 82 TRP A C 1
ATOM 648 O O . TRP A 1 82 ? -12.849 -12.080 8.263 1.00 95.19 82 TRP A O 1
ATOM 658 N N . GLN A 1 83 ? -13.942 -13.429 9.690 1.00 95.62 83 GLN A N 1
ATOM 659 C CA . GLN A 1 83 ? -13.099 -14.604 9.440 1.00 95.62 83 GLN A CA 1
ATOM 660 C C . GLN A 1 83 ? -13.097 -14.996 7.956 1.00 95.62 83 GLN A C 1
ATOM 662 O O . GLN A 1 83 ? -12.034 -15.195 7.368 1.00 95.62 83 GLN A O 1
ATOM 667 N N . SER A 1 84 ? -14.275 -15.045 7.325 1.00 97.06 84 SER A N 1
ATOM 668 C CA . SER A 1 84 ? -14.398 -15.348 5.896 1.00 97.06 84 SER A CA 1
ATOM 669 C C . SER A 1 84 ? -13.677 -14.317 5.026 1.00 97.06 84 SER A C 1
ATOM 671 O O . SER A 1 84 ? -13.010 -14.690 4.061 1.00 97.06 84 SER A O 1
ATOM 673 N N . ARG A 1 85 ? -13.784 -13.023 5.354 1.00 96.31 85 ARG A N 1
ATOM 674 C CA . ARG A 1 85 ? -13.089 -11.954 4.620 1.00 96.31 85 ARG A CA 1
ATOM 675 C C . ARG A 1 85 ? -11.583 -12.011 4.824 1.00 96.31 85 ARG A C 1
ATOM 677 O O . ARG A 1 85 ? -10.838 -11.849 3.864 1.00 96.31 85 ARG A O 1
ATOM 684 N N . ARG A 1 86 ? -11.129 -12.299 6.044 1.00 97.38 86 ARG A N 1
ATOM 685 C CA . ARG A 1 86 ? -9.710 -12.485 6.346 1.00 97.38 86 ARG A CA 1
ATOM 686 C C . ARG A 1 86 ? -9.108 -13.621 5.525 1.00 97.38 86 ARG A C 1
ATOM 688 O O . ARG A 1 86 ? -8.093 -13.402 4.873 1.00 97.38 86 ARG A O 1
ATOM 695 N N . LEU A 1 87 ? -9.773 -14.776 5.471 1.00 97.50 87 LEU A N 1
ATOM 696 C CA . LEU A 1 87 ? -9.347 -15.902 4.634 1.00 97.50 87 LEU A CA 1
ATOM 697 C C . LEU A 1 87 ? -9.268 -15.525 3.147 1.00 97.50 87 LEU A C 1
ATOM 699 O O . LEU A 1 87 ? -8.294 -15.869 2.479 1.00 97.50 87 LEU A O 1
ATOM 703 N N . ALA A 1 88 ? -10.258 -14.789 2.631 1.00 96.56 88 ALA A N 1
ATOM 704 C CA . ALA A 1 88 ? -10.258 -14.332 1.242 1.00 96.56 88 ALA A CA 1
ATOM 705 C C . ALA A 1 88 ? -9.096 -13.365 0.941 1.00 96.56 88 ALA A C 1
ATOM 707 O O . ALA A 1 88 ? -8.416 -13.518 -0.074 1.00 96.56 88 ALA A O 1
ATOM 708 N N . MET A 1 89 ? -8.829 -12.406 1.832 1.00 97.06 89 MET A N 1
ATOM 709 C CA . MET A 1 89 ? -7.725 -11.454 1.669 1.00 97.06 89 MET A CA 1
ATOM 710 C C . MET A 1 89 ? -6.353 -12.116 1.814 1.00 97.06 89 MET A C 1
ATOM 712 O O . MET A 1 89 ? -5.432 -11.773 1.075 1.00 97.06 89 MET A O 1
ATOM 716 N N . ASP A 1 90 ? -6.202 -13.103 2.699 1.00 98.12 90 ASP A N 1
ATOM 717 C CA . ASP A 1 90 ? -4.966 -13.885 2.796 1.00 98.12 90 ASP A CA 1
ATOM 718 C C . ASP A 1 90 ? -4.715 -14.697 1.512 1.00 98.12 90 ASP A C 1
ATOM 720 O O . ASP A 1 90 ? -3.594 -14.704 0.996 1.00 98.12 90 ASP A O 1
ATOM 724 N N . ALA A 1 91 ? -5.756 -15.305 0.929 1.00 97.56 91 ALA A N 1
ATOM 725 C CA . ALA A 1 91 ? -5.654 -15.976 -0.369 1.00 97.56 91 ALA A CA 1
ATOM 726 C C . ALA A 1 91 ? -5.271 -14.997 -1.494 1.00 97.56 91 ALA A C 1
ATOM 728 O O . ALA A 1 91 ? -4.401 -15.296 -2.313 1.00 97.56 91 ALA A O 1
ATOM 729 N N . GLN A 1 92 ? -5.861 -13.799 -1.505 1.00 97.50 92 GLN A N 1
ATOM 730 C CA . GLN A 1 92 ? -5.519 -12.746 -2.459 1.00 97.50 92 GLN A CA 1
ATOM 731 C C . GLN A 1 92 ? -4.061 -12.281 -2.311 1.00 97.50 92 GLN A C 1
ATOM 733 O O . GLN A 1 92 ? -3.342 -12.161 -3.303 1.00 97.50 92 GLN A O 1
ATOM 738 N N . ALA A 1 93 ? -3.591 -12.061 -1.082 1.00 97.94 93 ALA A N 1
ATOM 739 C CA . ALA A 1 93 ? -2.206 -11.689 -0.810 1.00 97.94 93 ALA A CA 1
ATOM 740 C C . ALA A 1 93 ? -1.213 -12.776 -1.251 1.00 97.94 93 ALA A C 1
ATOM 742 O O . ALA A 1 93 ? -0.147 -12.455 -1.777 1.00 97.94 93 ALA A O 1
ATOM 743 N N . ALA A 1 94 ? -1.572 -14.055 -1.103 1.00 97.56 94 ALA A N 1
ATOM 744 C CA . ALA A 1 94 ? -0.763 -15.165 -1.601 1.00 97.56 94 ALA A CA 1
ATOM 745 C C . ALA A 1 94 ? -0.642 -15.159 -3.136 1.00 97.56 94 ALA A C 1
ATOM 747 O O . ALA A 1 94 ? 0.427 -15.459 -3.671 1.00 97.56 94 ALA A O 1
ATOM 748 N N . LEU A 1 95 ? -1.700 -14.769 -3.857 1.00 97.62 95 LEU A N 1
ATOM 749 C CA . LEU A 1 95 ? -1.644 -14.616 -5.313 1.00 97.62 95 LEU A CA 1
ATOM 750 C C . LEU A 1 95 ? -0.744 -13.453 -5.745 1.00 97.62 95 LEU A C 1
ATOM 752 O O . LEU A 1 95 ? 0.011 -13.607 -6.702 1.00 97.62 95 LEU A O 1
ATOM 756 N N . TRP A 1 96 ? -0.758 -12.326 -5.030 1.00 97.38 96 TRP A N 1
ATOM 757 C CA . TRP A 1 96 ? 0.197 -11.240 -5.280 1.00 97.38 96 TRP A CA 1
ATOM 758 C C . TRP A 1 96 ? 1.642 -11.688 -5.028 1.00 97.38 96 TRP A C 1
ATOM 760 O O . TRP A 1 96 ? 2.509 -11.506 -5.886 1.00 97.38 96 TRP A O 1
ATOM 770 N N . ALA A 1 97 ? 1.890 -12.374 -3.909 1.00 96.06 97 ALA A N 1
ATOM 771 C CA . ALA A 1 97 ? 3.208 -12.911 -3.580 1.00 96.06 97 ALA A CA 1
ATOM 772 C C . ALA A 1 97 ? 3.715 -13.918 -4.630 1.00 96.06 97 ALA A C 1
ATOM 774 O O . ALA A 1 97 ? 4.893 -13.899 -4.989 1.00 96.06 97 ALA A O 1
ATOM 775 N N . LYS A 1 98 ? 2.826 -14.751 -5.190 1.00 95.25 98 LYS A N 1
ATOM 776 C CA . LYS A 1 98 ? 3.145 -15.712 -6.261 1.00 95.25 98 LYS A CA 1
ATOM 777 C C . LYS A 1 98 ? 3.802 -15.047 -7.471 1.00 95.25 98 LYS A C 1
ATOM 779 O O . LYS A 1 98 ? 4.734 -15.608 -8.042 1.00 95.25 98 LYS A O 1
ATOM 784 N N . VAL A 1 99 ? 3.344 -13.857 -7.855 1.00 94.62 99 VAL A N 1
ATOM 785 C CA . VAL A 1 99 ? 3.893 -13.090 -8.990 1.00 94.62 99 VAL A CA 1
ATOM 786 C C . VAL A 1 99 ? 4.954 -12.069 -8.576 1.00 94.62 99 VAL A C 1
ATOM 788 O O . VAL A 1 99 ? 5.368 -11.237 -9.389 1.00 94.62 99 VAL A O 1
ATOM 791 N N . GLU A 1 100 ? 5.426 -12.164 -7.330 1.00 93.94 100 GLU A N 1
ATOM 792 C CA . GLU A 1 100 ? 6.400 -11.262 -6.716 1.00 93.94 100 GLU A CA 1
ATOM 793 C C . GLU A 1 100 ? 5.961 -9.804 -6.787 1.00 93.94 100 GLU A C 1
ATOM 795 O O . GLU A 1 100 ? 6.714 -8.921 -7.206 1.00 93.94 100 GLU A O 1
ATOM 800 N N . TRP A 1 101 ? 4.705 -9.576 -6.421 1.00 96.00 101 TRP A N 1
ATOM 801 C CA . TRP A 1 101 ? 4.088 -8.266 -6.430 1.00 96.00 101 TRP A CA 1
ATOM 802 C C . TRP A 1 101 ? 3.257 -8.038 -5.170 1.00 96.00 101 TRP A C 1
ATOM 804 O O . TRP A 1 101 ? 3.095 -8.928 -4.335 1.00 96.00 101 TRP A O 1
ATOM 814 N N . PHE A 1 102 ? 2.758 -6.819 -5.022 1.00 97.06 102 PHE A N 1
ATOM 815 C CA . PHE A 1 102 ? 1.852 -6.409 -3.953 1.00 97.06 102 PHE A CA 1
ATOM 816 C C . PHE A 1 102 ? 0.529 -5.936 -4.560 1.00 97.06 102 PHE A C 1
ATOM 818 O O . PHE A 1 102 ? 0.426 -5.807 -5.780 1.00 97.06 102 PHE A O 1
ATOM 825 N N . CYS A 1 103 ? -0.486 -5.682 -3.731 1.00 96.69 103 CYS A N 1
ATOM 826 C CA . CYS A 1 103 ? -1.746 -5.138 -4.227 1.00 96.69 103 CYS A CA 1
ATOM 827 C C . CYS A 1 103 ? -1.539 -3.685 -4.684 1.00 96.69 103 CYS A C 1
ATOM 829 O O . CYS A 1 103 ? -1.233 -2.840 -3.845 1.00 96.69 103 CYS A O 1
ATOM 831 N N . PRO A 1 104 ? -1.663 -3.361 -5.981 1.00 94.12 104 PRO A N 1
ATOM 832 C CA . PRO A 1 104 ? -1.413 -2.007 -6.460 1.00 94.12 104 PRO A CA 1
ATOM 833 C C . PRO A 1 104 ? -2.533 -1.043 -6.054 1.00 94.12 104 PRO A C 1
ATOM 835 O O . PRO A 1 104 ? -3.709 -1.363 -6.188 1.00 94.12 104 PRO A O 1
ATOM 838 N N . LEU A 1 105 ? -2.156 0.167 -5.635 1.00 93.56 105 LEU A N 1
ATOM 839 C CA . LEU A 1 105 ? -3.091 1.189 -5.147 1.00 93.56 105 LEU A CA 1
ATOM 840 C C . LEU A 1 105 ? -4.018 1.749 -6.240 1.00 93.56 105 LEU A C 1
ATOM 842 O O . LEU A 1 105 ? -5.189 2.009 -5.995 1.00 93.56 105 LEU A O 1
ATOM 846 N N . TRP A 1 106 ? -3.480 1.952 -7.444 1.00 95.62 106 TRP A N 1
ATOM 847 C CA . TRP A 1 106 ? -4.141 2.703 -8.521 1.00 95.62 106 TRP A CA 1
ATOM 848 C C . TRP A 1 106 ? -4.619 1.830 -9.684 1.00 95.62 106 TRP A C 1
ATOM 850 O O . TRP A 1 106 ? -4.801 2.313 -10.798 1.00 95.62 106 TRP A O 1
ATOM 860 N N . VAL A 1 107 ? -4.795 0.532 -9.443 1.00 93.50 107 VAL A N 1
ATOM 861 C CA . VAL A 1 107 ? -5.423 -0.381 -10.403 1.00 93.50 107 VAL A CA 1
ATOM 862 C C . VAL A 1 107 ? -6.834 -0.663 -9.914 1.00 93.50 107 VAL A C 1
ATOM 864 O O . VAL A 1 107 ? -7.029 -1.022 -8.756 1.00 93.50 107 VAL A O 1
ATOM 867 N N . GLY A 1 108 ? -7.820 -0.517 -10.798 1.00 90.50 108 GLY A N 1
ATOM 868 C CA . GLY A 1 108 ? -9.210 -0.789 -10.452 1.00 90.50 108 GLY A CA 1
ATOM 869 C C . GLY A 1 108 ? -9.416 -2.238 -10.003 1.00 90.50 108 GLY A C 1
ATOM 870 O O . GLY A 1 108 ? -8.837 -3.169 -10.567 1.00 90.50 108 GLY A O 1
ATOM 871 N N . MET A 1 109 ? -10.296 -2.448 -9.020 1.00 87.44 109 MET A N 1
ATOM 872 C CA . MET A 1 109 ? -10.570 -3.779 -8.458 1.00 87.44 109 MET A CA 1
ATOM 873 C C . MET A 1 109 ? -11.020 -4.805 -9.506 1.00 87.44 109 MET A C 1
ATOM 875 O O . MET A 1 109 ? -10.717 -5.989 -9.371 1.00 87.44 109 MET A O 1
ATOM 879 N N . GLY A 1 110 ? -11.708 -4.368 -10.567 1.00 92.12 110 GLY A N 1
ATOM 880 C CA . GLY A 1 110 ? -12.086 -5.231 -11.690 1.00 92.12 110 GLY A CA 1
ATOM 881 C C . GLY A 1 110 ? -10.875 -5.795 -12.440 1.00 92.12 110 GLY A C 1
ATOM 882 O O . GLY A 1 110 ? -10.795 -7.005 -12.657 1.00 92.12 110 GLY A O 1
ATOM 883 N N . ASP A 1 111 ? -9.900 -4.945 -12.764 1.00 94.19 111 ASP A N 1
ATOM 884 C CA . ASP A 1 111 ? -8.675 -5.355 -13.456 1.00 94.19 111 ASP A CA 1
ATOM 885 C C . ASP A 1 111 ? -7.779 -6.210 -12.562 1.00 94.19 111 ASP A C 1
ATOM 887 O O . ASP A 1 111 ? -7.266 -7.243 -12.998 1.00 94.19 111 ASP A O 1
ATOM 891 N N . ALA A 1 112 ? -7.648 -5.830 -11.287 1.00 94.00 112 ALA A N 1
ATOM 892 C CA . ALA A 1 112 ? -6.933 -6.625 -10.298 1.00 94.00 112 ALA A CA 1
ATOM 893 C C . ALA A 1 112 ? -7.559 -8.024 -10.162 1.00 94.00 112 ALA A C 1
ATOM 895 O O . ALA A 1 112 ? -6.849 -9.024 -10.226 1.00 94.00 112 ALA A O 1
ATOM 896 N N . SER A 1 113 ? -8.888 -8.116 -10.057 1.00 94.06 113 SER A N 1
ATOM 897 C CA . SER A 1 113 ? -9.598 -9.398 -9.946 1.00 94.06 113 SER A CA 1
ATOM 898 C C . SER A 1 113 ? -9.419 -10.268 -11.188 1.00 94.06 113 SER A C 1
ATOM 900 O O . SER A 1 113 ? -9.212 -11.474 -11.066 1.00 94.06 113 SER A O 1
ATOM 902 N N . LYS A 1 114 ? -9.449 -9.667 -12.383 1.00 95.75 114 LYS A N 1
ATOM 903 C CA . LYS A 1 114 ? -9.202 -10.371 -13.647 1.00 95.75 114 LYS A CA 1
ATOM 904 C C . LYS A 1 114 ? -7.783 -10.940 -13.709 1.00 95.75 114 LYS A C 1
ATOM 906 O O . LYS A 1 114 ? -7.616 -12.124 -13.987 1.00 95.75 114 LYS A O 1
ATOM 911 N N . LEU A 1 115 ? -6.777 -10.120 -13.398 1.00 96.00 115 LEU A N 1
ATOM 912 C CA . LEU A 1 115 ? -5.378 -10.545 -13.331 1.00 96.00 115 LEU A CA 1
ATOM 913 C C . LEU A 1 115 ? -5.209 -11.708 -12.349 1.00 96.00 115 LEU A C 1
ATOM 915 O O . LEU A 1 115 ? -4.613 -12.728 -12.694 1.00 96.00 115 LEU A O 1
ATOM 919 N N . LEU A 1 116 ? -5.745 -11.567 -11.135 1.00 96.81 116 LEU A N 1
ATOM 920 C CA . LEU A 1 116 ? -5.633 -12.579 -10.087 1.00 96.81 116 LEU A CA 1
ATOM 921 C C . LEU A 1 116 ? -6.356 -13.880 -10.451 1.00 96.81 116 LEU A C 1
ATOM 923 O O . LEU A 1 116 ? -5.836 -14.965 -10.184 1.00 96.81 116 LEU A O 1
ATOM 927 N N . GLY A 1 117 ? -7.514 -13.775 -11.107 1.00 97.31 117 GLY A N 1
ATOM 928 C CA . GLY A 1 117 ? -8.253 -14.906 -11.659 1.00 97.31 117 GLY A CA 1
ATOM 929 C C . GLY A 1 117 ? -7.396 -15.722 -12.624 1.00 97.31 117 GLY A C 1
ATOM 930 O O . GLY A 1 117 ? -7.234 -16.927 -12.427 1.00 97.31 117 GLY A O 1
ATOM 931 N N . ASP A 1 118 ? -6.757 -15.064 -13.591 1.00 96.69 118 ASP A N 1
ATOM 932 C CA . ASP A 1 118 ? -5.934 -15.726 -14.612 1.00 96.69 118 ASP A CA 1
ATOM 933 C C . ASP A 1 118 ? -4.704 -16.443 -14.033 1.00 96.69 118 ASP A C 1
ATOM 935 O O . ASP A 1 118 ? -4.259 -17.462 -14.569 1.00 96.69 118 ASP A O 1
ATOM 939 N N . ILE A 1 119 ? -4.143 -15.942 -12.927 1.00 96.88 119 ILE A N 1
ATOM 940 C CA . ILE A 1 119 ? -2.963 -16.551 -12.298 1.00 96.88 119 ILE A CA 1
ATOM 941 C C . ILE A 1 119 ? -3.300 -17.579 -11.216 1.00 96.88 119 ILE A C 1
ATOM 943 O O . ILE A 1 119 ? -2.400 -18.282 -10.758 1.00 96.88 119 ILE A O 1
ATOM 947 N N . SER A 1 120 ? -4.553 -17.678 -10.776 1.00 96.69 120 SER A N 1
ATOM 948 C CA . SER A 1 120 ? -4.937 -18.443 -9.581 1.00 96.69 120 SER A CA 1
ATOM 949 C C . SER A 1 120 ? -4.576 -19.933 -9.662 1.00 96.69 120 SER A C 1
ATOM 951 O O . SER A 1 120 ? -3.936 -20.463 -8.752 1.00 96.69 120 SER A O 1
ATOM 953 N N . HIS A 1 121 ? -4.876 -20.582 -10.789 1.00 95.88 121 HIS A N 1
ATOM 954 C CA . HIS A 1 121 ? -4.771 -22.038 -10.960 1.00 95.88 121 HIS A CA 1
ATOM 955 C C . HIS A 1 121 ? -3.560 -22.514 -11.781 1.00 95.88 121 HIS A C 1
ATOM 957 O O . HIS A 1 121 ? -3.491 -23.680 -12.162 1.00 95.88 121 HIS A O 1
ATOM 963 N N . VAL A 1 122 ? -2.595 -21.637 -12.067 1.00 96.50 122 VAL A N 1
ATOM 964 C CA . VAL A 1 122 ? -1.387 -21.981 -12.846 1.00 96.50 122 VAL A CA 1
ATOM 965 C C . VAL A 1 122 ? -0.137 -22.084 -11.964 1.00 96.50 122 VAL A C 1
ATOM 967 O O . VAL A 1 122 ? -0.173 -21.704 -10.799 1.00 96.50 122 VAL A O 1
ATOM 970 N N . SER A 1 123 ? 0.992 -22.581 -12.476 1.00 94.19 123 SER A N 1
ATOM 971 C CA . SER A 1 123 ? 2.258 -22.564 -11.718 1.00 94.19 123 SER A CA 1
ATOM 972 C C . SER A 1 123 ? 2.811 -21.139 -11.549 1.00 94.19 123 SER A C 1
ATOM 974 O O . SER A 1 123 ? 2.353 -20.202 -12.211 1.00 94.19 123 SER A O 1
ATOM 976 N N . ARG A 1 124 ? 3.811 -20.956 -10.677 1.00 91.50 124 ARG A N 1
ATOM 977 C CA . ARG A 1 124 ? 4.481 -19.658 -10.473 1.00 91.50 124 ARG A CA 1
ATOM 978 C C . ARG A 1 124 ? 5.125 -19.156 -11.769 1.00 91.50 124 ARG A C 1
ATOM 980 O O . ARG A 1 124 ? 4.932 -18.010 -12.159 1.00 91.50 124 ARG A O 1
ATOM 987 N N . GLU A 1 125 ? 5.802 -20.044 -12.486 1.00 90.38 125 GLU A N 1
ATOM 988 C CA . GLU A 1 125 ? 6.501 -19.765 -13.743 1.00 90.38 125 GLU A CA 1
ATOM 989 C C . GLU A 1 125 ? 5.519 -19.336 -14.833 1.00 90.38 125 GLU A C 1
ATOM 991 O O . GLU A 1 125 ? 5.815 -18.437 -15.618 1.00 90.38 125 GLU A O 1
ATOM 996 N N . ARG A 1 126 ? 4.324 -19.944 -14.869 1.00 94.38 126 ARG A N 1
ATOM 997 C CA . ARG A 1 126 ? 3.278 -19.572 -15.829 1.00 94.38 126 ARG A CA 1
ATOM 998 C C . ARG A 1 126 ? 2.528 -18.300 -15.431 1.00 94.38 126 ARG A C 1
ATOM 1000 O O . ARG A 1 126 ? 2.080 -17.572 -16.317 1.00 94.38 126 ARG A O 1
ATOM 1007 N N . ALA A 1 127 ? 2.408 -18.017 -14.137 1.00 95.88 127 ALA A N 1
ATOM 1008 C CA . ALA A 1 127 ? 1.759 -16.810 -13.636 1.00 95.88 127 ALA A CA 1
ATOM 1009 C C . ALA A 1 127 ? 2.519 -15.532 -14.025 1.00 95.88 127 ALA A C 1
ATOM 1011 O O . ALA A 1 127 ? 1.887 -14.524 -14.327 1.00 95.88 127 ALA A O 1
ATOM 1012 N N . ILE A 1 128 ? 3.855 -15.569 -14.078 1.00 93.50 128 ILE A N 1
ATOM 1013 C CA . ILE A 1 128 ? 4.681 -14.388 -14.379 1.00 93.50 128 ILE A CA 1
ATOM 1014 C C . ILE A 1 128 ? 4.403 -13.791 -15.774 1.00 93.50 128 ILE A C 1
ATOM 1016 O O . ILE A 1 128 ? 4.110 -12.598 -15.848 1.00 93.50 128 ILE A O 1
ATOM 1020 N N . PRO A 1 129 ? 4.416 -14.556 -16.886 1.00 92.94 129 PRO A N 1
ATOM 1021 C CA . PRO A 1 129 ? 4.044 -14.019 -18.196 1.00 92.94 129 PRO A CA 1
ATOM 1022 C C . PRO A 1 129 ? 2.613 -13.473 -18.266 1.00 92.94 129 PRO A C 1
ATOM 1024 O O . PRO A 1 129 ? 2.385 -12.471 -18.938 1.00 92.94 129 PRO A O 1
ATOM 1027 N N . LEU A 1 130 ? 1.653 -14.108 -17.580 1.00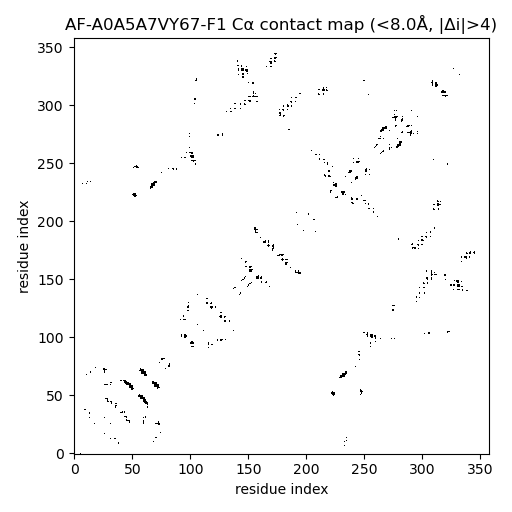 95.00 130 LEU A N 1
ATOM 1028 C CA . LEU A 1 130 ? 0.266 -13.627 -17.523 1.00 95.00 130 LEU A CA 1
ATOM 1029 C C . LEU A 1 130 ? 0.180 -12.299 -16.770 1.00 95.00 130 LEU A C 1
ATOM 1031 O O . LEU A 1 130 ? -0.450 -11.357 -17.242 1.00 95.00 130 LEU A O 1
ATOM 1035 N N .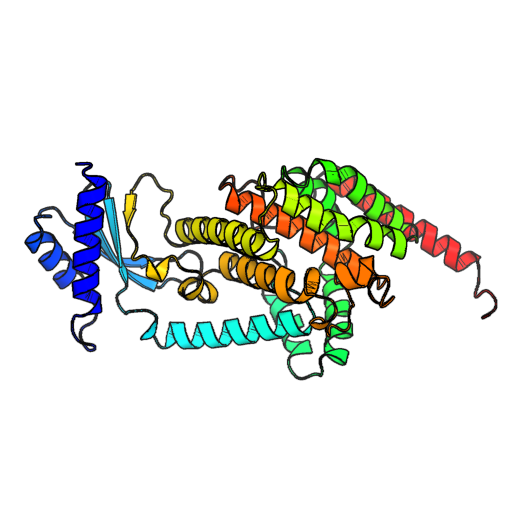 PHE A 1 131 ? 0.877 -12.201 -15.640 1.00 94.56 131 PHE A N 1
ATOM 1036 C CA . PHE A 1 131 ? 1.015 -10.956 -14.902 1.00 94.56 131 PHE A CA 1
ATOM 1037 C C . PHE A 1 131 ? 1.621 -9.857 -15.783 1.00 94.56 131 PHE A C 1
ATOM 1039 O O . PHE A 1 131 ? 1.050 -8.777 -15.863 1.00 94.56 131 PHE A O 1
ATOM 1046 N N . HIS A 1 132 ? 2.718 -10.137 -16.498 1.00 93.44 132 HIS A N 1
ATOM 1047 C CA . HIS A 1 132 ? 3.349 -9.163 -17.398 1.00 93.44 132 HIS A CA 1
ATOM 1048 C C . HIS A 1 132 ? 2.410 -8.682 -18.504 1.00 93.44 132 HIS A C 1
ATOM 1050 O O . HIS A 1 132 ? 2.422 -7.504 -18.854 1.00 93.44 132 HIS A O 1
ATOM 1056 N N . TYR A 1 133 ? 1.592 -9.581 -19.055 1.00 93.44 133 TYR A N 1
ATOM 1057 C CA . TYR A 1 133 ? 0.586 -9.210 -20.042 1.00 93.44 133 TYR A CA 1
ATOM 1058 C C . TYR A 1 133 ? -0.400 -8.189 -19.463 1.00 93.44 133 TYR A C 1
ATOM 1060 O O . TYR A 1 133 ? -0.568 -7.113 -20.036 1.00 93.44 133 TYR A O 1
ATOM 1068 N N . HIS A 1 134 ? -0.981 -8.474 -18.294 1.00 93.69 134 HIS A N 1
ATOM 1069 C CA . HIS A 1 134 ? -1.905 -7.545 -17.641 1.00 93.69 134 HIS A CA 1
ATOM 1070 C C . HIS A 1 134 ? -1.225 -6.221 -17.288 1.00 93.69 134 HIS A C 1
ATOM 1072 O O . HIS A 1 134 ? -1.731 -5.160 -17.659 1.00 93.69 134 HIS A O 1
ATOM 1078 N N . THR A 1 135 ? -0.049 -6.250 -16.654 1.00 91.81 135 THR A N 1
ATOM 1079 C CA . THR A 1 135 ? 0.635 -5.013 -16.248 1.00 91.81 135 THR A CA 1
ATOM 1080 C C . THR A 1 135 ? 1.038 -4.140 -17.423 1.00 91.81 135 THR A C 1
ATOM 1082 O O . THR A 1 135 ? 0.941 -2.927 -17.297 1.00 91.81 135 THR A O 1
ATOM 1085 N N . SER A 1 136 ? 1.368 -4.716 -18.583 1.00 90.31 136 SER A N 1
ATOM 1086 C CA . SER A 1 136 ? 1.682 -3.928 -19.784 1.00 90.31 136 SER A CA 1
ATOM 1087 C C . SER A 1 136 ? 0.516 -3.056 -20.271 1.00 90.31 136 SER A C 1
ATOM 1089 O O . SER A 1 136 ? 0.726 -2.047 -20.943 1.00 90.31 136 SER A O 1
ATOM 1091 N N . THR A 1 137 ? -0.721 -3.425 -19.918 1.00 91.62 137 THR A N 1
ATOM 1092 C CA . THR A 1 137 ? -1.932 -2.652 -20.239 1.00 91.62 137 THR A CA 1
ATOM 1093 C C . THR A 1 137 ? -2.386 -1.734 -19.107 1.00 91.62 137 THR A C 1
ATOM 1095 O O . THR A 1 137 ? -3.055 -0.739 -19.368 1.00 91.62 137 THR A O 1
ATOM 1098 N N . LEU A 1 138 ? -1.997 -2.035 -17.866 1.00 94.25 138 LEU A N 1
ATOM 1099 C CA . LEU A 1 138 ? -2.348 -1.248 -16.681 1.00 94.25 138 LEU A CA 1
ATOM 1100 C C . LEU A 1 138 ? -1.334 -0.129 -16.423 1.00 94.25 138 LEU A C 1
ATOM 1102 O O . LEU A 1 138 ? -1.702 1.021 -16.206 1.00 94.25 138 LEU A O 1
ATOM 1106 N N . TYR A 1 139 ? -0.046 -0.449 -16.495 1.00 96.06 139 TYR A N 1
ATOM 1107 C CA . TYR A 1 139 ? 1.064 0.469 -16.261 1.00 96.06 139 TYR A CA 1
ATOM 1108 C C . TYR A 1 139 ? 1.555 1.052 -17.580 1.00 96.06 139 TYR A C 1
ATOM 1110 O O . TYR A 1 139 ? 2.709 0.889 -17.966 1.00 96.06 139 TYR A O 1
ATOM 1118 N N . THR A 1 140 ? 0.657 1.725 -18.293 1.00 95.94 140 THR A N 1
ATOM 1119 C CA . THR A 1 140 ? 0.953 2.348 -19.589 1.00 95.94 140 THR A CA 1
ATOM 1120 C C . THR A 1 140 ? 2.052 3.417 -19.495 1.00 95.94 140 THR A C 1
ATOM 1122 O O . THR A 1 140 ? 2.410 3.888 -18.412 1.00 95.94 140 THR A O 1
ATOM 1125 N N . LEU A 1 141 ? 2.572 3.863 -20.647 1.00 95.88 141 LEU A N 1
ATOM 1126 C CA . LEU A 1 141 ? 3.558 4.951 -20.697 1.00 95.88 141 LEU A CA 1
ATOM 1127 C C . LEU A 1 141 ? 3.083 6.221 -19.979 1.00 95.88 141 LEU A C 1
ATOM 1129 O O . LEU A 1 141 ? 3.888 6.859 -19.300 1.00 95.88 141 LEU A O 1
ATOM 1133 N N . SER A 1 142 ? 1.813 6.597 -20.146 1.00 97.25 142 SER A N 1
ATOM 1134 C CA . SER A 1 142 ? 1.242 7.787 -19.511 1.00 97.25 142 SER A CA 1
ATOM 1135 C C . SER A 1 142 ? 1.067 7.584 -18.009 1.00 97.25 142 SER A C 1
ATOM 1137 O O . SER A 1 142 ? 1.423 8.470 -17.238 1.00 97.25 142 SER A O 1
ATOM 1139 N N . PHE A 1 143 ? 0.623 6.397 -17.579 1.00 97.88 143 PHE A N 1
ATOM 1140 C CA . PHE A 1 143 ? 0.547 6.040 -16.161 1.00 97.88 143 PHE A CA 1
ATOM 1141 C C . PHE A 1 143 ? 1.914 6.202 -15.476 1.00 97.88 143 PHE A C 1
ATOM 1143 O O . PHE A 1 143 ? 2.041 6.877 -14.457 1.00 97.88 143 PHE A O 1
ATOM 1150 N N . GLN A 1 144 ? 2.965 5.641 -16.076 1.00 98.06 144 GLN A N 1
ATOM 1151 C CA . GLN A 1 144 ? 4.329 5.755 -15.558 1.00 98.06 144 GLN A CA 1
ATOM 1152 C C . GLN A 1 144 ? 4.815 7.213 -15.510 1.00 98.06 144 GLN A C 1
ATOM 1154 O O . GLN A 1 144 ? 5.478 7.606 -14.551 1.00 98.06 144 GLN A O 1
ATOM 1159 N N . ALA A 1 145 ? 4.473 8.025 -16.516 1.00 98.31 145 ALA A N 1
ATOM 1160 C CA . ALA A 1 145 ? 4.835 9.440 -16.546 1.00 98.31 145 ALA A CA 1
ATOM 1161 C C . ALA A 1 145 ? 4.162 10.231 -15.413 1.00 98.31 145 ALA A C 1
ATOM 1163 O O . ALA A 1 145 ? 4.817 11.057 -14.780 1.00 98.31 145 ALA A O 1
ATOM 1164 N N . VAL A 1 146 ? 2.894 9.938 -15.108 1.00 98.38 146 VAL A N 1
ATOM 1165 C CA . VAL A 1 146 ? 2.180 10.510 -13.955 1.00 98.38 146 VAL A CA 1
ATOM 1166 C C . VAL A 1 146 ? 2.845 10.093 -12.646 1.00 98.38 146 VAL A C 1
ATOM 1168 O O . VAL A 1 146 ? 3.132 10.952 -11.813 1.00 98.38 146 VAL A O 1
ATOM 1171 N N . CYS A 1 147 ? 3.176 8.808 -12.474 1.00 98.25 147 CYS A N 1
ATOM 1172 C CA . CYS A 1 147 ? 3.926 8.355 -11.303 1.00 98.25 147 CYS A CA 1
ATOM 1173 C C . CYS A 1 147 ? 5.205 9.181 -11.111 1.00 98.25 147 CYS A C 1
ATOM 1175 O O . CYS A 1 147 ? 5.408 9.761 -10.048 1.00 98.25 147 CYS A O 1
ATOM 1177 N N . ILE A 1 148 ? 6.035 9.288 -12.149 1.00 98.19 148 ILE A N 1
ATOM 1178 C CA . ILE A 1 148 ? 7.352 9.931 -12.071 1.00 98.19 148 ILE A CA 1
ATOM 1179 C C . ILE A 1 148 ? 7.262 11.449 -11.897 1.00 98.19 148 ILE A C 1
ATOM 1181 O O . ILE A 1 148 ? 7.950 12.001 -11.044 1.00 98.19 148 ILE A O 1
ATOM 1185 N N . ALA A 1 149 ? 6.467 12.134 -12.716 1.00 97.44 149 ALA A N 1
ATOM 1186 C CA . ALA A 1 149 ? 6.444 13.593 -12.727 1.00 97.44 149 ALA A CA 1
ATOM 1187 C C . ALA A 1 149 ? 5.565 14.172 -11.611 1.00 97.44 149 ALA A C 1
ATOM 1189 O O . ALA A 1 149 ? 5.928 15.181 -11.017 1.00 97.44 149 ALA A O 1
ATOM 1190 N N . GLN A 1 150 ? 4.438 13.525 -11.294 1.00 96.31 150 GLN A N 1
ATOM 1191 C CA . GLN A 1 150 ? 3.468 14.057 -10.334 1.00 96.31 150 GLN A CA 1
ATOM 1192 C C . GLN A 1 150 ? 3.549 13.398 -8.963 1.00 96.31 150 GLN A C 1
ATOM 1194 O O . GLN A 1 150 ? 3.436 14.091 -7.961 1.00 96.31 150 GLN A O 1
ATOM 1199 N N . ILE A 1 151 ? 3.670 12.072 -8.881 1.00 97.19 151 ILE A N 1
ATOM 1200 C CA . ILE A 1 151 ? 3.564 11.385 -7.583 1.00 97.19 151 ILE A CA 1
ATOM 1201 C C . ILE A 1 151 ? 4.896 11.444 -6.833 1.00 97.19 151 ILE A C 1
ATOM 1203 O O . ILE A 1 151 ? 4.924 11.814 -5.663 1.00 97.19 151 ILE A O 1
ATOM 1207 N N . LEU A 1 152 ? 6.009 11.126 -7.500 1.00 96.56 152 LEU A N 1
ATOM 1208 C CA . LEU A 1 152 ? 7.332 11.123 -6.864 1.00 96.56 152 LEU A CA 1
ATOM 1209 C C . LEU A 1 152 ? 7.743 12.518 -6.357 1.00 96.56 152 LEU A C 1
ATOM 1211 O O . LEU A 1 152 ? 8.400 12.611 -5.324 1.00 96.56 152 LEU A O 1
ATOM 1215 N N . SER A 1 153 ? 7.340 13.593 -7.040 1.00 94.62 153 SER A N 1
ATOM 1216 C CA . SER A 1 153 ? 7.652 14.979 -6.652 1.00 94.62 153 SER A CA 1
ATOM 1217 C C . SER A 1 153 ? 6.923 15.443 -5.386 1.00 94.62 153 SER A C 1
ATOM 1219 O O . SER A 1 153 ? 7.393 16.349 -4.700 1.00 94.62 153 SER A O 1
ATOM 1221 N N . GLN A 1 154 ? 5.811 14.795 -5.029 1.00 95.44 154 GLN A N 1
ATOM 1222 C CA . GLN A 1 154 ? 5.050 15.095 -3.810 1.00 95.44 154 GLN A CA 1
ATOM 1223 C C . GLN A 1 154 ? 5.611 14.411 -2.558 1.00 95.44 154 GLN A C 1
ATOM 1225 O O . GLN A 1 154 ? 5.221 14.758 -1.444 1.00 95.44 154 GLN A O 1
ATOM 1230 N N . ALA A 1 155 ? 6.511 13.442 -2.728 1.00 95.19 155 ALA A N 1
ATOM 1231 C CA . ALA A 1 155 ? 7.121 12.679 -1.650 1.00 95.19 155 ALA A CA 1
ATOM 1232 C C . ALA A 1 155 ? 8.508 13.259 -1.309 1.00 95.19 155 ALA A C 1
ATOM 1234 O O . ALA A 1 155 ? 9.428 13.140 -2.128 1.00 95.19 155 ALA A O 1
ATOM 1235 N N . PRO A 1 156 ? 8.706 13.879 -0.127 1.00 94.31 156 PRO A N 1
ATOM 1236 C CA . PRO A 1 156 ? 9.990 14.472 0.249 1.00 94.31 156 PRO A CA 1
ATOM 1237 C C . PRO A 1 156 ? 11.174 13.506 0.117 1.00 94.31 156 PRO A C 1
ATOM 1239 O O . PRO A 1 156 ? 12.241 13.898 -0.356 1.00 94.31 156 PRO A O 1
ATOM 1242 N N . SER A 1 157 ? 10.981 12.229 0.459 1.00 94.38 157 SER A N 1
ATOM 1243 C CA . SER A 1 157 ? 12.014 11.195 0.357 1.00 94.38 157 SER A CA 1
ATOM 1244 C C . SER A 1 157 ? 12.421 10.832 -1.077 1.00 94.38 157 SER A C 1
ATOM 1246 O O . SER A 1 157 ? 13.492 10.251 -1.278 1.00 94.38 157 SER A O 1
ATOM 1248 N N . LEU A 1 158 ? 11.594 11.169 -2.071 1.00 95.50 158 LEU A N 1
ATOM 1249 C CA . LEU A 1 158 ? 11.779 10.813 -3.480 1.00 95.50 158 LEU A CA 1
ATOM 1250 C C . LEU A 1 158 ? 12.006 12.019 -4.390 1.00 95.50 158 LEU A C 1
ATOM 1252 O O . LEU A 1 158 ? 12.470 11.829 -5.512 1.00 95.50 158 LEU A O 1
ATOM 1256 N N . ASN A 1 159 ? 11.734 13.240 -3.927 1.00 93.00 159 ASN A N 1
ATOM 1257 C CA . ASN A 1 159 ? 11.783 14.441 -4.757 1.00 93.00 159 ASN A CA 1
ATOM 1258 C C . ASN A 1 159 ? 13.156 14.644 -5.435 1.00 93.00 159 ASN A C 1
ATOM 1260 O O . ASN A 1 159 ? 13.240 14.886 -6.637 1.00 93.00 159 ASN A O 1
ATOM 1264 N N . GLU A 1 160 ? 14.255 14.428 -4.705 1.00 92.12 160 GLU A N 1
ATOM 1265 C CA . GLU A 1 160 ? 15.621 14.500 -5.261 1.00 92.12 160 GLU A CA 1
ATOM 1266 C C . GLU A 1 160 ? 15.919 13.415 -6.314 1.00 92.12 160 GLU A C 1
ATOM 1268 O O . GLU A 1 160 ? 16.869 13.536 -7.086 1.00 92.12 160 GLU A O 1
ATOM 1273 N N . LEU A 1 161 ? 15.128 12.340 -6.346 1.00 93.56 161 LEU A N 1
ATOM 1274 C CA . LEU A 1 161 ? 15.285 11.214 -7.268 1.00 93.56 161 LEU A CA 1
ATOM 1275 C C . LEU A 1 161 ? 14.448 11.390 -8.544 1.00 93.56 161 LEU A C 1
ATOM 1277 O O . LEU A 1 161 ? 14.630 10.624 -9.491 1.00 93.56 161 LEU A O 1
ATOM 1281 N N . VAL A 1 162 ? 13.564 12.395 -8.604 1.00 95.94 162 VAL A N 1
ATOM 1282 C CA . VAL A 1 162 ? 12.711 12.669 -9.772 1.00 95.94 162 VAL A CA 1
ATOM 1283 C C . VAL A 1 162 ? 13.530 12.877 -11.053 1.00 95.94 162 VAL A C 1
ATOM 1285 O O . VAL A 1 162 ? 13.191 12.236 -12.049 1.00 95.94 162 VAL A O 1
ATOM 1288 N N . PRO A 1 163 ? 14.622 13.675 -11.081 1.00 97.00 163 PRO A N 1
ATOM 1289 C CA . PRO A 1 163 ? 15.430 13.827 -12.294 1.00 97.00 163 PRO A CA 1
ATOM 1290 C C . PRO A 1 163 ? 15.979 12.491 -12.810 1.00 97.00 163 PRO A C 1
ATOM 1292 O O . PRO A 1 163 ? 15.812 12.170 -13.985 1.00 97.00 163 PRO A O 1
ATOM 1295 N N . LEU A 1 164 ? 16.523 11.659 -11.914 1.00 97.56 164 LEU A N 1
ATOM 1296 C CA . LEU A 1 164 ? 17.022 10.323 -12.254 1.00 97.56 164 LEU A CA 1
ATOM 1297 C C . LEU A 1 164 ? 15.902 9.415 -12.783 1.00 97.56 164 LEU A C 1
ATOM 1299 O O . LEU A 1 164 ? 16.103 8.685 -13.751 1.00 97.56 164 LEU A O 1
ATOM 1303 N N . ALA A 1 165 ? 14.711 9.463 -12.181 1.00 97.88 165 ALA A N 1
ATOM 1304 C CA . ALA A 1 165 ? 13.568 8.675 -12.634 1.00 97.88 165 ALA A CA 1
ATOM 1305 C C . ALA A 1 165 ? 13.066 9.112 -14.022 1.00 97.88 165 ALA A C 1
ATOM 1307 O O . ALA A 1 165 ? 12.742 8.259 -14.854 1.00 97.88 165 ALA A O 1
ATOM 1308 N N . ARG A 1 166 ? 13.061 10.423 -14.307 1.00 98.38 166 ARG A N 1
ATOM 1309 C CA . ARG A 1 166 ? 12.748 10.973 -15.639 1.00 98.38 166 ARG A CA 1
ATOM 1310 C C . ARG A 1 166 ? 13.767 10.508 -16.677 1.00 98.38 166 ARG A C 1
ATOM 1312 O O . ARG A 1 166 ? 13.378 10.026 -17.739 1.00 98.38 166 ARG A O 1
ATOM 1319 N N . GLU A 1 167 ? 15.057 10.587 -16.363 1.00 98.12 167 GLU A N 1
ATOM 1320 C CA . GLU A 1 167 ? 16.125 10.098 -17.240 1.00 98.12 167 GLU A CA 1
ATOM 1321 C C . GLU A 1 167 ? 16.011 8.593 -17.493 1.00 98.12 167 GLU A C 1
ATOM 1323 O O . GLU A 1 167 ? 16.057 8.159 -18.644 1.00 98.12 167 GLU A O 1
ATOM 1328 N N . ALA A 1 168 ? 15.787 7.794 -16.445 1.00 98.31 168 ALA A N 1
ATOM 1329 C CA . ALA A 1 168 ? 15.594 6.354 -16.565 1.00 98.31 168 ALA A CA 1
ATOM 1330 C C . ALA A 1 168 ? 14.402 6.024 -17.477 1.00 98.31 168 ALA A C 1
ATOM 1332 O O . ALA A 1 168 ? 14.526 5.164 -18.349 1.00 98.31 168 ALA A O 1
ATOM 1333 N N . TYR A 1 169 ? 13.283 6.739 -17.343 1.00 98.44 169 TYR A N 1
ATOM 1334 C CA . TYR A 1 169 ? 12.117 6.606 -18.219 1.00 98.44 169 TYR A CA 1
ATOM 1335 C C . TYR A 1 169 ? 12.444 6.914 -19.679 1.00 98.44 169 TYR A C 1
ATOM 1337 O O . TYR A 1 169 ? 12.215 6.082 -20.561 1.00 98.44 169 TYR A O 1
ATOM 1345 N N . LEU A 1 170 ? 13.053 8.066 -19.955 1.00 98.38 170 LEU A N 1
ATOM 1346 C CA . LEU A 1 170 ? 13.401 8.453 -21.322 1.00 98.38 170 LEU A CA 1
ATOM 1347 C C . LEU A 1 170 ? 14.434 7.509 -21.945 1.00 98.38 170 LEU A C 1
ATOM 1349 O O . LEU A 1 170 ? 14.311 7.158 -23.122 1.00 98.38 170 LEU A O 1
ATOM 1353 N N . ALA A 1 171 ? 15.419 7.060 -21.166 1.00 97.88 171 ALA A N 1
ATOM 1354 C CA . ALA A 1 171 ? 16.422 6.090 -21.585 1.00 97.88 171 ALA A CA 1
ATOM 1355 C C . ALA A 1 171 ? 15.800 4.714 -21.873 1.00 97.88 171 ALA A C 1
ATOM 1357 O O . ALA A 1 171 ? 16.163 4.071 -22.862 1.00 97.88 171 ALA A O 1
ATOM 1358 N N . PHE A 1 172 ? 14.804 4.295 -21.084 1.00 97.50 172 PHE A N 1
ATOM 1359 C CA . PHE A 1 172 ? 14.126 3.009 -21.248 1.00 97.50 172 PHE A CA 1
ATOM 1360 C C . PHE A 1 172 ? 13.410 2.953 -22.598 1.00 97.50 172 PHE A C 1
ATOM 1362 O O . PHE A 1 172 ? 13.613 2.020 -23.385 1.00 97.50 172 PHE A O 1
ATOM 1369 N N . TYR A 1 173 ? 12.642 4.002 -22.908 1.00 96.62 173 TYR A N 1
ATOM 1370 C CA . TYR A 1 173 ? 11.950 4.146 -24.191 1.00 96.62 173 TYR A CA 1
ATOM 1371 C C . TYR A 1 173 ? 12.889 4.507 -25.349 1.00 96.62 173 TYR A C 1
ATOM 1373 O O . TYR A 1 173 ? 12.549 4.274 -26.505 1.00 96.62 173 TYR A O 1
ATOM 1381 N N . SER A 1 174 ? 14.116 4.937 -25.048 1.00 95.81 174 SER A N 1
ATOM 1382 C CA . SER A 1 174 ? 15.221 5.052 -26.010 1.00 95.81 174 SER A CA 1
ATOM 1383 C C . SER A 1 174 ? 16.008 3.748 -26.207 1.00 95.81 174 SER A C 1
ATOM 1385 O O . SER A 1 174 ? 17.008 3.743 -26.915 1.00 95.81 174 SER A O 1
ATOM 1387 N N . GLY A 1 175 ? 15.569 2.625 -25.630 1.00 93.81 175 GLY A N 1
ATOM 1388 C CA . GLY A 1 175 ? 16.170 1.306 -25.851 1.00 93.81 175 GLY A CA 1
ATOM 1389 C C . GLY A 1 175 ? 17.228 0.884 -24.826 1.00 93.81 175 GLY A C 1
ATOM 1390 O O . GLY A 1 175 ? 17.630 -0.279 -24.846 1.00 93.81 175 GLY A O 1
ATOM 1391 N N . TYR A 1 176 ? 17.609 1.747 -23.882 1.00 95.44 176 TYR A N 1
ATOM 1392 C CA . TYR A 1 176 ? 18.589 1.465 -22.820 1.00 95.44 176 TYR A CA 1
ATOM 1393 C C . TYR A 1 176 ? 17.951 0.787 -21.598 1.00 95.44 176 TYR A C 1
ATOM 1395 O O . TYR A 1 176 ? 18.144 1.194 -20.454 1.00 95.44 176 TYR A O 1
ATOM 1403 N N . ARG A 1 177 ? 17.166 -0.268 -21.841 1.00 94.56 177 ARG A N 1
ATOM 1404 C CA . ARG A 1 177 ? 16.260 -0.860 -20.841 1.00 94.56 177 ARG A CA 1
ATOM 1405 C C . ARG A 1 177 ? 16.967 -1.328 -19.570 1.00 94.56 177 ARG A C 1
ATOM 1407 O O . ARG A 1 177 ? 16.533 -0.976 -18.478 1.00 94.56 177 ARG A O 1
ATOM 1414 N N . SER A 1 178 ? 18.057 -2.085 -19.702 1.00 94.25 178 SER A N 1
ATOM 1415 C CA . SER A 1 178 ? 18.789 -2.615 -18.546 1.00 94.25 178 SER A CA 1
ATOM 1416 C C . SER A 1 178 ? 19.395 -1.495 -17.698 1.00 94.25 178 SER A C 1
ATOM 1418 O O . SER A 1 178 ? 19.305 -1.549 -16.476 1.00 94.25 178 SER A O 1
ATOM 1420 N N . SER A 1 179 ? 19.944 -0.449 -18.326 1.00 95.88 179 SER A N 1
ATOM 1421 C CA . SER A 1 179 ? 20.501 0.710 -17.617 1.00 95.88 179 SER A CA 1
ATOM 1422 C C . SER A 1 179 ? 19.428 1.466 -16.836 1.00 95.88 179 SER A C 1
ATOM 1424 O O . SER A 1 179 ? 19.641 1.806 -15.676 1.00 95.88 179 SER A O 1
ATOM 1426 N N . SER A 1 180 ? 18.254 1.668 -17.434 1.00 97.19 180 SER A N 1
ATOM 1427 C CA . SER A 1 180 ? 17.118 2.306 -16.765 1.00 97.19 180 SER A CA 1
ATOM 1428 C C . SER A 1 180 ? 16.630 1.522 -15.551 1.00 97.19 180 SER A C 1
ATOM 1430 O O . SER A 1 180 ? 16.382 2.107 -14.503 1.00 97.19 180 SER A O 1
ATOM 1432 N N . ILE A 1 181 ? 16.517 0.195 -15.664 1.00 96.44 181 ILE A N 1
ATOM 1433 C CA . ILE A 1 181 ? 16.123 -0.663 -14.538 1.00 96.44 181 ILE A CA 1
ATOM 1434 C C . ILE A 1 181 ? 17.188 -0.613 -13.435 1.00 96.44 181 ILE A C 1
ATOM 1436 O O . ILE A 1 181 ? 16.860 -0.402 -12.268 1.00 96.44 181 ILE A O 1
ATOM 1440 N N . ALA A 1 182 ? 18.465 -0.752 -13.802 1.00 95.75 182 ALA A N 1
ATOM 1441 C CA . ALA A 1 182 ? 19.584 -0.700 -12.863 1.00 95.75 182 ALA A CA 1
ATOM 1442 C C . ALA A 1 182 ? 19.650 0.633 -12.100 1.00 95.75 182 ALA A C 1
ATOM 1444 O O . ALA A 1 182 ? 19.989 0.638 -10.920 1.00 95.75 182 ALA A O 1
ATOM 1445 N N . ALA A 1 183 ? 19.290 1.747 -12.747 1.00 96.38 183 ALA A N 1
ATOM 1446 C CA . ALA A 1 183 ? 19.228 3.060 -12.112 1.00 96.38 183 ALA A CA 1
ATOM 1447 C C . ALA A 1 183 ? 18.134 3.153 -11.033 1.00 96.38 183 ALA A C 1
ATOM 1449 O O . ALA A 1 183 ? 18.343 3.819 -10.021 1.00 96.38 183 ALA A O 1
ATOM 1450 N N . LEU A 1 184 ? 16.996 2.469 -11.214 1.00 96.81 184 LEU A N 1
ATOM 1451 C CA . LEU A 1 184 ? 15.847 2.547 -10.302 1.00 96.81 184 LEU A CA 1
ATOM 1452 C C . LEU A 1 184 ? 15.887 1.547 -9.131 1.00 96.81 184 LEU A C 1
ATOM 1454 O O . LEU A 1 184 ? 15.202 1.739 -8.126 1.00 96.81 184 LEU A O 1
ATOM 1458 N N . ILE A 1 185 ? 16.675 0.472 -9.206 1.00 95.50 185 ILE A N 1
ATOM 1459 C CA . ILE A 1 185 ? 16.769 -0.489 -8.090 1.00 95.50 185 ILE A CA 1
ATOM 1460 C C . ILE A 1 185 ? 17.313 0.188 -6.809 1.00 95.50 185 ILE A C 1
ATOM 1462 O O . ILE A 1 185 ? 16.667 0.085 -5.761 1.00 95.50 185 ILE A O 1
ATOM 1466 N N . PRO A 1 186 ? 18.439 0.932 -6.838 1.00 93.88 186 PRO A N 1
ATOM 1467 C CA . PRO A 1 186 ? 18.955 1.611 -5.648 1.00 93.88 186 PRO A CA 1
ATOM 1468 C C . PRO A 1 186 ? 18.056 2.747 -5.149 1.00 93.88 186 PRO A C 1
ATOM 1470 O O . PRO A 1 186 ? 18.087 3.073 -3.961 1.00 93.88 186 PRO A O 1
ATOM 1473 N N . THR A 1 187 ? 17.242 3.360 -6.018 1.00 94.44 187 THR A N 1
ATOM 1474 C CA . THR A 1 187 ? 16.385 4.486 -5.615 1.00 94.44 187 THR A CA 1
ATOM 1475 C C . THR A 1 187 ? 15.304 4.067 -4.634 1.00 94.44 187 THR A C 1
ATOM 1477 O O . THR A 1 187 ? 14.914 4.883 -3.808 1.00 94.44 187 THR A O 1
ATOM 1480 N N . LEU A 1 188 ? 14.856 2.806 -4.656 1.00 93.31 188 LEU A N 1
ATOM 1481 C CA . LEU A 1 188 ? 13.854 2.332 -3.702 1.00 93.31 188 LEU A CA 1
ATOM 1482 C C . LEU A 1 188 ? 14.419 2.244 -2.276 1.00 93.31 188 LEU A C 1
ATOM 1484 O O . LEU A 1 188 ? 13.798 2.710 -1.323 1.00 93.31 188 LEU A O 1
ATOM 1488 N N . GLU A 1 189 ? 15.639 1.720 -2.131 1.00 90.00 189 GLU A N 1
ATOM 1489 C CA . GLU A 1 189 ? 16.375 1.719 -0.860 1.00 90.00 189 GLU A CA 1
ATOM 1490 C C . GLU A 1 189 ? 16.708 3.141 -0.405 1.00 90.00 189 GLU A C 1
ATOM 1492 O O . GLU A 1 189 ? 16.531 3.478 0.768 1.00 90.00 189 GLU A O 1
ATOM 1497 N N . GLY A 1 190 ? 17.151 3.991 -1.335 1.00 89.88 190 GLY A N 1
ATOM 1498 C CA . GLY A 1 190 ? 17.446 5.395 -1.076 1.00 89.88 190 GLY A CA 1
ATOM 1499 C C . GLY A 1 190 ? 16.216 6.191 -0.633 1.00 89.88 190 GLY A C 1
ATOM 1500 O O . GLY A 1 190 ? 16.318 6.994 0.293 1.00 89.88 190 GLY A O 1
ATOM 1501 N N . GLY A 1 191 ? 15.065 5.972 -1.265 1.00 92.62 191 GLY A N 1
ATOM 1502 C CA . GLY A 1 191 ? 13.792 6.590 -0.901 1.00 92.62 191 GLY A CA 1
ATOM 1503 C C . GLY A 1 191 ? 13.349 6.141 0.481 1.00 92.62 191 GLY A C 1
ATOM 1504 O O . GLY A 1 191 ? 13.156 6.966 1.372 1.00 92.62 191 GLY A O 1
ATOM 1505 N N . LEU A 1 192 ? 13.341 4.823 0.720 1.00 92.19 192 LEU A N 1
ATOM 1506 C CA . LEU A 1 192 ? 13.006 4.277 2.030 1.00 92.19 192 LEU A CA 1
ATOM 1507 C C . LEU A 1 192 ? 13.918 4.908 3.079 1.00 92.19 192 LEU A C 1
ATOM 1509 O O . LEU A 1 192 ? 13.437 5.351 4.111 1.00 92.19 192 LEU A O 1
ATOM 1513 N N . SER A 1 193 ? 15.223 5.010 2.802 1.00 88.81 193 SER A N 1
ATOM 1514 C CA . SER A 1 193 ? 16.257 5.650 3.632 1.00 88.81 193 SER A CA 1
ATOM 1515 C C . SER A 1 193 ? 16.000 7.119 3.988 1.00 88.81 193 SER A C 1
ATOM 1517 O O . SER A 1 193 ? 16.418 7.578 5.050 1.00 88.81 193 SER A O 1
ATOM 1519 N N . ARG A 1 194 ? 15.249 7.857 3.177 1.00 91.62 194 ARG A N 1
ATOM 1520 C CA . ARG A 1 194 ? 14.996 9.281 3.414 1.00 91.62 194 ARG A CA 1
ATOM 1521 C C . ARG A 1 194 ? 13.705 9.574 4.182 1.00 91.62 194 ARG A C 1
ATOM 1523 O O . ARG A 1 194 ? 13.683 10.587 4.866 1.00 91.62 194 ARG A O 1
ATOM 1530 N N . ILE A 1 195 ? 12.713 8.669 4.188 1.00 91.25 195 ILE A N 1
ATOM 1531 C CA . ILE A 1 195 ? 11.433 8.844 4.929 1.00 91.25 195 ILE A CA 1
ATOM 1532 C C . ILE A 1 195 ? 11.658 9.204 6.407 1.00 91.25 195 ILE A C 1
ATOM 1534 O O . ILE A 1 195 ? 10.893 9.938 7.023 1.00 91.25 195 ILE A O 1
ATOM 1538 N N . ARG A 1 196 ? 12.729 8.685 7.013 1.00 80.56 196 ARG A N 1
ATOM 1539 C CA . ARG A 1 196 ? 13.096 9.034 8.385 1.00 80.56 196 ARG A CA 1
ATOM 1540 C C . ARG A 1 196 ? 14.609 9.000 8.586 1.00 80.56 196 ARG A C 1
ATOM 1542 O O . ARG A 1 196 ? 15.229 8.022 8.153 1.00 80.56 196 ARG A O 1
ATOM 1549 N N . PRO A 1 197 ? 15.188 9.953 9.344 1.00 68.00 197 PRO A N 1
ATOM 1550 C CA . PRO A 1 197 ? 16.550 9.838 9.853 1.00 68.00 197 PRO A CA 1
ATOM 1551 C C . PRO A 1 197 ? 16.724 8.527 10.628 1.00 68.00 197 PRO A C 1
ATOM 1553 O O . PRO A 1 197 ? 15.955 8.223 11.542 1.00 68.00 197 PRO A O 1
ATOM 1556 N N . HIS A 1 198 ? 17.726 7.736 10.258 1.00 68.38 198 HIS A N 1
ATOM 1557 C CA . HIS A 1 198 ? 18.014 6.475 10.935 1.00 68.38 198 HIS A CA 1
ATOM 1558 C C . HIS A 1 198 ? 18.998 6.711 12.067 1.00 68.38 198 HIS A C 1
ATOM 1560 O O . HIS A 1 198 ? 19.911 7.532 11.954 1.00 68.38 198 HIS A O 1
ATOM 1566 N N . THR A 1 199 ? 18.900 5.902 13.113 1.00 67.06 199 THR A N 1
ATOM 1567 C CA . THR A 1 199 ? 20.057 5.646 13.965 1.00 67.06 199 THR A CA 1
ATOM 1568 C C . THR A 1 199 ? 20.989 4.677 13.230 1.00 67.06 199 THR A C 1
ATOM 1570 O O . THR A 1 199 ? 20.531 3.736 12.586 1.00 67.06 199 THR A O 1
ATOM 1573 N N . ARG A 1 200 ? 22.311 4.898 13.303 1.00 63.75 200 ARG A N 1
ATOM 1574 C CA . ARG A 1 200 ? 23.329 4.129 12.546 1.00 63.75 200 ARG A CA 1
ATOM 1575 C C . ARG A 1 200 ? 23.270 2.599 12.724 1.00 63.75 200 ARG A C 1
ATOM 1577 O O . ARG A 1 200 ? 23.899 1.896 11.946 1.00 63.75 200 ARG A O 1
ATOM 1584 N N . SER A 1 201 ? 22.573 2.088 13.737 1.00 74.31 201 SER A N 1
ATOM 1585 C CA . SER A 1 201 ? 22.508 0.662 14.086 1.00 74.31 201 SER A CA 1
ATOM 1586 C C . SER A 1 201 ? 21.187 -0.026 13.730 1.00 74.31 201 SER A C 1
ATOM 1588 O O . SER A 1 201 ? 21.021 -1.212 14.020 1.00 74.31 201 SER A O 1
ATOM 1590 N N . GLU A 1 202 ? 20.220 0.683 13.150 1.00 84.75 202 GLU A N 1
ATOM 1591 C CA . GLU A 1 202 ? 18.913 0.094 12.890 1.00 84.75 202 GLU A CA 1
ATOM 1592 C C . GLU A 1 202 ? 18.917 -0.853 11.685 1.00 84.75 202 GLU A C 1
ATOM 1594 O O . GLU A 1 202 ? 19.311 -0.489 10.579 1.00 84.75 202 GLU A O 1
ATOM 1599 N N . LYS A 1 203 ? 18.408 -2.072 11.894 1.00 89.62 203 LYS A N 1
ATOM 1600 C CA . LYS A 1 203 ? 18.228 -3.063 10.828 1.00 89.62 203 LYS A CA 1
ATOM 1601 C C . LYS A 1 203 ? 17.120 -2.632 9.861 1.00 89.62 203 LYS A C 1
ATOM 1603 O O . LYS A 1 203 ? 16.046 -2.212 10.295 1.00 89.62 203 LYS A O 1
ATOM 1608 N N . LEU A 1 204 ? 17.339 -2.850 8.563 1.00 89.81 204 LEU A N 1
ATOM 1609 C CA . LEU A 1 204 ? 16.406 -2.491 7.486 1.00 89.81 204 LEU A CA 1
ATOM 1610 C C . LEU A 1 204 ? 14.970 -2.982 7.733 1.00 89.81 204 LEU A C 1
ATOM 1612 O O . LEU A 1 204 ? 14.028 -2.206 7.610 1.00 89.81 204 LEU A O 1
ATOM 1616 N N . PHE A 1 205 ? 14.784 -4.242 8.135 1.00 93.31 205 PHE A N 1
ATOM 1617 C CA . PHE A 1 205 ? 13.441 -4.801 8.345 1.00 93.31 205 PHE A CA 1
ATOM 1618 C C . PHE A 1 205 ? 12.704 -4.174 9.531 1.00 93.31 205 PHE A C 1
ATOM 1620 O O . PHE A 1 205 ? 11.511 -3.913 9.422 1.00 93.31 205 PHE A O 1
ATOM 1627 N N . VAL A 1 206 ? 13.413 -3.846 10.617 1.00 93.19 206 VAL A N 1
ATOM 1628 C CA . VAL A 1 206 ? 12.836 -3.114 11.763 1.00 93.19 206 VAL A CA 1
ATOM 1629 C C . VAL A 1 206 ? 12.366 -1.730 11.322 1.00 93.19 206 VAL A C 1
ATOM 1631 O O . VAL A 1 206 ? 11.320 -1.238 11.746 1.00 93.19 206 VAL A O 1
ATOM 1634 N N . ARG A 1 207 ? 13.135 -1.102 10.433 1.00 91.81 207 ARG A N 1
ATOM 1635 C CA . ARG A 1 207 ? 12.787 0.195 9.875 1.00 91.81 207 ARG A CA 1
ATOM 1636 C C . ARG A 1 207 ? 11.556 0.137 8.980 1.00 91.81 207 ARG A C 1
ATOM 1638 O O . ARG A 1 207 ? 10.682 0.987 9.140 1.00 91.81 207 ARG A O 1
ATOM 1645 N N . ILE A 1 208 ? 11.491 -0.853 8.088 1.00 95.81 208 ILE A N 1
ATOM 1646 C CA . ILE A 1 208 ? 10.309 -1.127 7.261 1.00 95.81 208 ILE A CA 1
ATOM 1647 C C . ILE A 1 208 ? 9.093 -1.301 8.169 1.00 95.81 208 ILE A C 1
ATOM 1649 O O . ILE A 1 208 ? 8.131 -0.554 8.027 1.00 95.81 208 ILE A O 1
ATOM 1653 N N . ASP A 1 209 ? 9.158 -2.207 9.147 1.00 96.38 209 ASP A N 1
ATOM 1654 C CA . ASP A 1 209 ? 8.021 -2.486 10.029 1.00 96.38 209 ASP A CA 1
ATOM 1655 C C . ASP A 1 209 ? 7.507 -1.210 10.695 1.00 96.38 209 ASP A C 1
ATOM 1657 O O . ASP A 1 209 ? 6.327 -0.899 10.598 1.00 96.38 209 ASP A O 1
ATOM 1661 N N . ARG A 1 210 ? 8.396 -0.381 11.243 1.00 94.75 210 ARG A N 1
ATOM 1662 C CA . ARG A 1 210 ? 7.988 0.852 11.919 1.00 94.75 210 ARG A CA 1
ATOM 1663 C C . ARG A 1 210 ? 7.392 1.918 10.993 1.00 94.75 210 ARG A C 1
ATOM 1665 O O . ARG A 1 210 ? 6.468 2.613 11.413 1.00 94.75 210 ARG A O 1
ATOM 1672 N N . ILE A 1 211 ? 7.923 2.095 9.777 1.00 96.38 211 ILE A N 1
ATOM 1673 C CA . ILE A 1 211 ? 7.351 3.042 8.797 1.00 96.38 211 ILE A CA 1
ATOM 1674 C C . ILE A 1 211 ? 5.914 2.624 8.489 1.00 96.38 211 ILE A C 1
ATOM 1676 O O . ILE A 1 211 ? 4.984 3.424 8.591 1.00 96.38 211 ILE A O 1
ATOM 1680 N N . PHE A 1 212 ? 5.725 1.345 8.178 1.00 97.94 212 PHE A N 1
ATOM 1681 C CA . PHE A 1 212 ? 4.417 0.834 7.813 1.00 97.94 212 PHE A CA 1
ATOM 1682 C C . PHE A 1 212 ? 3.476 0.722 9.018 1.00 97.94 212 PHE A C 1
ATOM 1684 O O . PHE A 1 212 ? 2.283 0.923 8.845 1.00 97.94 212 PHE A O 1
ATOM 1691 N N . ASP A 1 213 ? 3.959 0.449 10.233 1.00 97.56 213 ASP A N 1
ATOM 1692 C CA . ASP A 1 213 ? 3.125 0.424 11.444 1.00 97.56 213 ASP A CA 1
ATOM 1693 C C . ASP A 1 213 ? 2.532 1.802 11.709 1.00 97.56 213 ASP A C 1
ATOM 1695 O O . ASP A 1 213 ? 1.349 1.928 12.020 1.00 97.56 213 ASP A O 1
ATOM 1699 N N . LYS A 1 214 ? 3.333 2.855 11.517 1.00 96.94 214 LYS A N 1
ATOM 1700 C CA . LYS A 1 214 ? 2.856 4.230 11.642 1.00 96.94 214 LYS A CA 1
ATOM 1701 C C . LYS A 1 214 ? 1.895 4.608 10.510 1.00 96.94 214 LYS A C 1
ATOM 1703 O O . LYS A 1 214 ? 0.865 5.210 10.797 1.00 96.94 214 LYS A O 1
ATOM 1708 N N . ALA A 1 215 ? 2.178 4.221 9.265 1.00 97.75 215 ALA A N 1
ATOM 1709 C CA . ALA A 1 215 ? 1.261 4.448 8.145 1.00 97.75 215 ALA A CA 1
ATOM 1710 C C . ALA A 1 215 ? -0.084 3.713 8.334 1.00 97.75 215 ALA A C 1
ATOM 1712 O O . ALA A 1 215 ? -1.140 4.297 8.107 1.00 97.75 215 ALA A O 1
ATOM 1713 N N . ILE A 1 216 ? -0.063 2.467 8.822 1.00 98.00 216 ILE A N 1
ATOM 1714 C CA . ILE A 1 216 ? -1.270 1.689 9.144 1.00 98.00 216 ILE A CA 1
ATOM 1715 C C . ILE A 1 216 ? -2.019 2.300 10.330 1.00 98.00 216 ILE A C 1
ATOM 1717 O O . ILE A 1 216 ? -3.243 2.359 10.296 1.00 98.00 216 ILE A O 1
ATOM 1721 N N . ALA A 1 217 ? -1.320 2.812 11.347 1.00 96.50 217 ALA A N 1
ATOM 1722 C CA . ALA A 1 217 ? -1.967 3.546 12.432 1.00 96.50 217 ALA A CA 1
ATOM 1723 C C . ALA A 1 217 ? -2.711 4.780 11.891 1.00 96.50 217 ALA A C 1
ATOM 1725 O O . ALA A 1 217 ? -3.879 4.979 12.217 1.00 96.50 217 ALA A O 1
ATOM 1726 N N . THR A 1 218 ? -2.099 5.547 10.984 1.00 96.38 218 THR A N 1
ATOM 1727 C CA . THR A 1 218 ? -2.789 6.641 10.284 1.00 96.38 218 THR A CA 1
ATOM 1728 C C . THR A 1 218 ? -3.999 6.132 9.484 1.00 96.38 218 THR A C 1
ATOM 1730 O O . THR A 1 218 ? -5.062 6.744 9.538 1.00 96.38 218 THR A O 1
ATOM 1733 N N . ALA A 1 219 ? -3.884 5.001 8.779 1.00 96.19 219 ALA A N 1
ATOM 1734 C CA . ALA A 1 219 ? -5.008 4.368 8.077 1.00 96.19 219 ALA A CA 1
ATOM 1735 C C . ALA A 1 219 ? -6.151 3.967 9.017 1.00 96.19 219 ALA A C 1
ATOM 1737 O O . ALA A 1 219 ? -7.313 4.217 8.702 1.00 96.19 219 ALA A O 1
ATOM 1738 N N . SER A 1 220 ? -5.834 3.451 10.205 1.00 96.06 220 SER A N 1
ATOM 1739 C CA . SER A 1 220 ? -6.830 3.102 11.222 1.00 96.06 220 SER A CA 1
ATOM 1740 C C . SER A 1 220 ? -7.623 4.316 11.711 1.00 96.06 220 SER A C 1
ATOM 1742 O O . SER A 1 220 ? -8.842 4.235 11.854 1.00 96.06 220 SER A O 1
ATOM 1744 N N . GLU A 1 221 ? -6.963 5.467 11.883 1.00 94.44 221 GLU A N 1
ATOM 1745 C CA . GLU A 1 221 ? -7.628 6.712 12.277 1.00 94.44 221 GLU A CA 1
ATOM 1746 C C . GLU A 1 221 ? -8.638 7.160 11.215 1.00 94.44 221 GLU A C 1
ATOM 1748 O O . GLU A 1 221 ? -9.723 7.623 11.552 1.00 94.44 221 GLU A O 1
ATOM 1753 N N . TRP A 1 222 ? -8.306 6.999 9.931 1.00 93.75 222 TRP A N 1
ATOM 1754 C CA . TRP A 1 222 ? -9.224 7.304 8.830 1.00 93.75 222 TRP A CA 1
ATOM 1755 C C . TRP A 1 222 ? -10.371 6.307 8.735 1.00 93.75 222 TRP A C 1
ATOM 1757 O O . TRP A 1 222 ? -11.498 6.707 8.459 1.00 93.75 222 TRP A O 1
ATOM 1767 N N . HIS A 1 223 ? -10.097 5.023 8.969 1.00 95.19 223 HIS A N 1
ATOM 1768 C CA . HIS A 1 223 ? -11.110 3.976 8.918 1.00 95.19 223 HIS A CA 1
ATOM 1769 C C . HIS A 1 223 ? -12.263 4.240 9.897 1.00 95.19 223 HIS A C 1
ATOM 1771 O O . HIS A 1 223 ? -13.420 3.998 9.558 1.00 95.19 223 HIS A O 1
ATOM 1777 N N . PHE A 1 224 ? -11.939 4.762 11.084 1.00 94.44 224 PHE A N 1
ATOM 1778 C CA . PHE A 1 224 ? -12.891 5.091 12.149 1.00 94.44 224 PHE A CA 1
ATOM 1779 C C . PHE A 1 224 ? -13.183 6.595 12.287 1.00 94.44 224 PHE A C 1
ATOM 1781 O O . PHE A 1 224 ? -13.718 7.012 13.310 1.00 94.44 224 PHE A O 1
ATOM 1788 N N . GLU A 1 225 ? -12.821 7.412 11.291 1.00 89.81 225 GLU A N 1
ATOM 1789 C CA . GLU A 1 225 ? -13.098 8.861 11.255 1.00 89.81 225 GLU A CA 1
ATOM 1790 C C . GLU A 1 225 ? -12.550 9.652 12.469 1.00 89.81 225 GLU A C 1
ATOM 1792 O O . GLU A 1 225 ? -13.029 10.731 12.812 1.00 89.81 225 GLU A O 1
ATOM 1797 N N . MET A 1 226 ? -11.476 9.168 13.100 1.00 85.69 226 MET A N 1
ATOM 1798 C CA . MET A 1 226 ? -10.902 9.703 14.347 1.00 85.69 226 MET A CA 1
ATOM 1799 C C . MET A 1 226 ? -10.223 11.078 14.208 1.00 85.69 226 MET A C 1
ATOM 1801 O O . MET A 1 226 ? -9.656 11.588 15.173 1.00 85.69 226 MET A O 1
ATOM 1805 N N . ARG A 1 227 ? -10.230 11.670 13.010 1.00 75.69 227 ARG A N 1
ATOM 1806 C CA . ARG A 1 227 ? -9.569 12.947 12.689 1.00 75.69 227 ARG A CA 1
ATOM 1807 C C . ARG A 1 227 ? -10.517 14.149 12.644 1.00 75.69 227 ARG A C 1
ATOM 1809 O O . ARG A 1 227 ? -10.087 15.233 12.260 1.00 75.69 227 ARG A O 1
ATOM 1816 N N . GLY A 1 228 ? -11.785 13.958 13.005 1.00 76.06 228 GLY A N 1
ATOM 1817 C CA . GLY A 1 228 ? -12.750 15.046 13.151 1.00 76.06 228 GLY A CA 1
ATOM 1818 C C . GLY A 1 228 ? -12.524 15.893 14.408 1.00 76.06 228 GLY A C 1
ATOM 1819 O O . GLY A 1 228 ? -11.631 15.638 15.213 1.00 76.06 228 GLY A O 1
ATOM 1820 N N . GLU A 1 229 ? -13.379 16.899 14.598 1.00 76.94 229 GLU A N 1
ATOM 1821 C CA . GLU A 1 229 ? -13.382 17.745 15.805 1.00 76.94 229 GLU A CA 1
ATOM 1822 C C . GLU A 1 229 ? -13.693 16.937 17.079 1.00 76.94 229 GLU A C 1
ATOM 1824 O O . GLU A 1 229 ? -13.262 17.291 18.178 1.00 76.94 229 GLU A O 1
ATOM 1829 N N . GLN A 1 230 ? -14.415 15.823 16.927 1.00 81.88 230 GLN A N 1
ATOM 1830 C CA . GLN A 1 230 ? -14.792 14.929 18.015 1.00 81.88 230 GLN A CA 1
ATOM 1831 C C . GLN A 1 230 ? -13.685 13.923 18.323 1.00 81.88 230 GLN A C 1
ATOM 1833 O O . GLN A 1 230 ? -13.129 13.275 17.438 1.00 81.88 230 GLN A O 1
ATOM 1838 N N . LYS A 1 231 ? -13.403 13.733 19.614 1.00 88.88 231 LYS A N 1
ATOM 1839 C CA . LYS A 1 231 ? -12.447 12.720 20.069 1.00 88.88 231 LYS A CA 1
ATOM 1840 C C . LYS A 1 231 ? -13.113 11.356 20.044 1.00 88.88 231 LYS A C 1
ATOM 1842 O O . LYS A 1 231 ? -13.971 11.084 20.878 1.00 88.88 231 LYS A O 1
ATOM 1847 N N . ILE A 1 232 ? -12.698 10.499 19.122 1.00 93.62 232 ILE A N 1
ATOM 1848 C CA . ILE A 1 232 ? -13.240 9.146 18.993 1.00 93.62 232 ILE A CA 1
ATOM 1849 C C . ILE A 1 232 ? -12.302 8.153 19.681 1.00 93.62 232 ILE A C 1
ATOM 1851 O O . ILE A 1 232 ? -11.104 8.109 19.410 1.00 93.62 232 ILE A O 1
ATOM 1855 N N . TRP A 1 233 ? -12.854 7.350 20.582 1.00 94.94 233 TRP A N 1
ATOM 1856 C CA . TRP A 1 233 ? -12.191 6.210 21.197 1.00 94.94 233 TRP A CA 1
ATOM 1857 C C . TRP A 1 233 ? -12.645 4.918 20.516 1.00 94.94 233 TRP A C 1
ATOM 1859 O O . TRP A 1 233 ? -13.840 4.685 20.336 1.00 94.94 233 TRP A O 1
ATOM 1869 N N . VAL A 1 234 ? -11.681 4.065 20.174 1.00 95.00 234 VAL A N 1
ATOM 1870 C CA . VAL A 1 234 ? -11.891 2.750 19.557 1.00 95.00 234 VAL A CA 1
ATOM 1871 C C . VAL A 1 234 ? -11.045 1.728 20.324 1.00 95.00 234 VAL A C 1
ATOM 1873 O O . VAL A 1 234 ? -9.918 2.062 20.714 1.00 95.00 234 VAL A O 1
ATOM 1876 N N . PRO A 1 235 ? -11.527 0.492 20.557 1.00 94.38 235 PRO A N 1
ATOM 1877 C CA . PRO A 1 235 ? -10.715 -0.530 21.197 1.00 94.38 235 PRO A CA 1
ATOM 1878 C C . PRO A 1 235 ? -9.468 -0.855 20.363 1.00 94.38 235 PRO A C 1
ATOM 1880 O O . PRO A 1 235 ? -9.529 -0.984 19.139 1.00 94.38 235 PRO A O 1
ATOM 1883 N N . GLN A 1 236 ? -8.323 -0.983 21.036 1.00 93.25 236 GLN A N 1
ATOM 1884 C CA . GLN A 1 236 ? -7.005 -1.045 20.393 1.00 93.25 236 GLN A CA 1
ATOM 1885 C C . GLN A 1 236 ? -6.861 -2.205 19.408 1.00 93.25 236 GLN A C 1
ATOM 1887 O O . GLN A 1 236 ? -6.207 -2.064 18.382 1.00 93.25 236 GLN A O 1
ATOM 1892 N N . GLU A 1 237 ? -7.498 -3.342 19.674 1.00 93.62 237 GLU A N 1
ATOM 1893 C CA . GLU A 1 237 ? -7.451 -4.510 18.801 1.00 93.62 237 GLU A CA 1
ATOM 1894 C C . GLU A 1 237 ? -8.072 -4.261 17.412 1.00 93.62 237 GLU A C 1
ATOM 1896 O O . GLU A 1 237 ? -7.672 -4.923 16.455 1.00 93.62 237 GLU A O 1
ATOM 1901 N N . TYR A 1 238 ? -8.969 -3.275 17.279 1.00 95.50 238 TYR A N 1
ATOM 1902 C CA . TYR A 1 238 ? -9.564 -2.852 16.003 1.00 95.50 238 TYR A CA 1
ATOM 1903 C C . TYR A 1 238 ? -8.701 -1.830 15.253 1.00 95.50 238 TYR A C 1
ATOM 1905 O O . TYR A 1 238 ? -8.931 -1.581 14.077 1.00 95.50 238 TYR A O 1
ATOM 1913 N N . LEU A 1 239 ? -7.679 -1.261 15.895 1.00 95.69 239 LEU A N 1
ATOM 1914 C CA . LEU A 1 239 ? -6.724 -0.346 15.256 1.00 95.69 239 LEU A CA 1
ATOM 1915 C C . LEU A 1 239 ? -5.492 -1.082 14.702 1.00 95.69 239 LEU A C 1
ATOM 1917 O O . LEU A 1 239 ? -4.549 -0.465 14.210 1.00 95.69 239 LEU A O 1
ATOM 1921 N N . THR A 1 240 ? -5.478 -2.414 14.794 1.00 96.25 240 THR A N 1
ATOM 1922 C CA . THR A 1 240 ? -4.347 -3.243 14.371 1.00 96.25 240 THR A CA 1
ATOM 1923 C C . THR A 1 240 ? -4.429 -3.629 12.898 1.00 96.25 240 THR A C 1
ATOM 1925 O O . THR A 1 240 ? -5.514 -3.780 12.334 1.00 96.25 240 THR A O 1
ATOM 1928 N N . CYS A 1 241 ? -3.264 -3.896 12.295 1.00 97.12 241 CYS A N 1
ATOM 1929 C CA . CYS A 1 241 ? -3.185 -4.524 10.974 1.00 97.12 241 CYS A CA 1
ATOM 1930 C C . CYS A 1 241 ? -3.962 -5.854 10.938 1.00 97.12 241 CYS A C 1
ATOM 1932 O O . CYS A 1 241 ? -4.661 -6.114 9.970 1.00 97.12 241 CYS A O 1
ATOM 1934 N N . ASP A 1 242 ? -3.922 -6.658 12.010 1.00 96.00 242 ASP A N 1
ATOM 1935 C CA . ASP A 1 242 ? -4.622 -7.951 12.077 1.00 96.00 242 ASP A CA 1
ATOM 1936 C C . ASP A 1 242 ? -6.124 -7.811 11.790 1.00 96.00 242 ASP A C 1
ATOM 1938 O O . ASP A 1 242 ? -6.668 -8.511 10.933 1.00 96.00 242 ASP A O 1
ATOM 1942 N N . PHE A 1 243 ? -6.788 -6.860 12.451 1.00 97.00 243 PHE A N 1
ATOM 1943 C CA . PHE A 1 243 ? -8.191 -6.574 12.176 1.00 97.00 243 PHE A CA 1
ATOM 1944 C C . PHE A 1 243 ? -8.369 -5.947 10.787 1.00 97.00 243 PHE A C 1
ATOM 1946 O O . PHE A 1 243 ? -9.127 -6.482 9.972 1.00 97.00 243 PHE A O 1
ATOM 1953 N N . LEU A 1 244 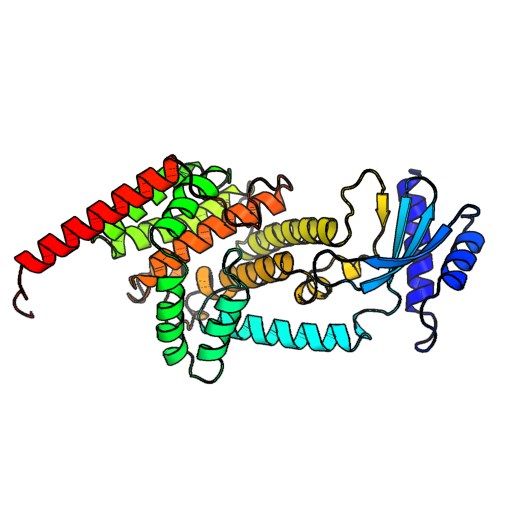? -7.657 -4.847 10.514 1.00 98.00 244 LEU A N 1
ATOM 1954 C CA . LEU A 1 244 ? -7.901 -3.972 9.365 1.00 98.00 244 LEU A CA 1
ATOM 1955 C C . LEU A 1 244 ? -7.485 -4.561 8.016 1.00 98.00 244 LEU A C 1
ATOM 1957 O O . LEU A 1 244 ? -8.026 -4.145 6.996 1.00 98.00 244 LEU A O 1
ATOM 1961 N N . PHE A 1 245 ? -6.601 -5.561 7.986 1.00 98.06 245 PHE A N 1
ATOM 1962 C CA . PHE A 1 245 ? -6.143 -6.211 6.751 1.00 98.06 245 PHE A CA 1
ATOM 1963 C C . PHE A 1 245 ? -7.293 -6.737 5.880 1.00 98.06 245 PHE A C 1
ATOM 1965 O O . PHE A 1 245 ? -7.161 -6.821 4.665 1.00 98.06 245 PHE A O 1
ATOM 1972 N N . SER A 1 246 ? -8.429 -7.077 6.500 1.00 96.38 246 SER A N 1
ATOM 1973 C CA . SER A 1 246 ? -9.639 -7.553 5.814 1.00 96.38 246 SER A CA 1
ATOM 1974 C C . SER A 1 246 ? -10.775 -6.530 5.719 1.00 96.38 246 SER A C 1
ATOM 1976 O O . SER A 1 246 ? -11.867 -6.861 5.252 1.00 96.38 246 SER A O 1
ATOM 1978 N N . GLN A 1 247 ? -10.546 -5.315 6.215 1.00 96.69 247 GLN A N 1
ATOM 1979 C CA . GLN A 1 247 ? -11.568 -4.277 6.381 1.00 96.69 247 GLN A CA 1
ATOM 1980 C C . GLN A 1 247 ? -11.256 -3.014 5.594 1.00 96.69 247 GLN A C 1
ATOM 1982 O O . GLN A 1 247 ? -12.182 -2.285 5.249 1.00 96.69 247 GLN A O 1
ATOM 1987 N N . ASP A 1 248 ? -9.974 -2.739 5.352 1.00 96.81 248 ASP A N 1
ATOM 1988 C CA . ASP A 1 248 ? -9.499 -1.488 4.785 1.00 96.81 248 ASP A CA 1
ATOM 1989 C C . ASP A 1 248 ? -8.513 -1.737 3.639 1.00 96.81 248 ASP A C 1
ATOM 1991 O O . ASP A 1 248 ? -7.464 -2.365 3.811 1.00 96.81 248 ASP A O 1
ATOM 1995 N N . GLU A 1 249 ? -8.855 -1.236 2.453 1.00 94.81 249 GLU A N 1
ATOM 1996 C CA . GLU A 1 249 ? -8.081 -1.457 1.227 1.00 94.81 249 GLU A CA 1
ATOM 1997 C C . GLU A 1 249 ? -6.708 -0.765 1.266 1.00 94.81 249 GLU A C 1
ATOM 1999 O O . GLU A 1 249 ? -5.734 -1.274 0.697 1.00 94.81 249 GLU A O 1
ATOM 2004 N N . VAL A 1 250 ? -6.592 0.365 1.980 1.00 96.06 250 VAL A N 1
ATOM 2005 C CA . VAL A 1 250 ? -5.308 1.052 2.178 1.00 96.06 250 VAL A CA 1
ATOM 2006 C C . VAL A 1 250 ? -4.416 0.201 3.071 1.00 96.06 250 VAL A C 1
ATOM 2008 O O . VAL A 1 250 ? -3.255 -0.023 2.731 1.00 96.06 250 VAL A O 1
ATOM 2011 N N . VAL A 1 251 ? -4.949 -0.340 4.170 1.00 98.06 251 VAL A N 1
ATOM 2012 C CA . VAL A 1 251 ? -4.185 -1.246 5.044 1.00 98.06 251 VAL A CA 1
ATOM 2013 C C . VAL A 1 251 ? -3.754 -2.507 4.296 1.00 98.06 251 VAL A C 1
ATOM 2015 O O . VAL A 1 251 ? -2.597 -2.909 4.417 1.00 98.06 251 VAL A O 1
ATOM 2018 N N . PHE A 1 252 ? -4.628 -3.099 3.479 1.00 97.88 252 PHE A N 1
ATOM 2019 C CA . PHE A 1 252 ? -4.284 -4.257 2.651 1.00 97.88 252 PHE A CA 1
ATOM 2020 C C . PHE A 1 252 ? -3.135 -3.954 1.673 1.00 97.88 252 PHE A C 1
ATOM 2022 O O . PHE A 1 252 ? -2.173 -4.721 1.561 1.00 97.88 252 PHE A O 1
ATOM 2029 N N . THR A 1 253 ? -3.184 -2.797 1.010 1.00 97.75 253 THR A N 1
ATOM 2030 C CA . THR A 1 253 ? -2.122 -2.322 0.110 1.00 97.75 253 THR A CA 1
ATOM 2031 C C . THR A 1 253 ? -0.806 -2.098 0.856 1.00 97.75 253 THR A C 1
ATOM 2033 O O . THR A 1 253 ? 0.232 -2.626 0.453 1.00 97.75 253 THR A O 1
ATOM 2036 N N . LEU A 1 254 ? -0.838 -1.378 1.983 1.00 98.44 254 LEU A N 1
ATOM 2037 C CA . LEU A 1 254 ? 0.342 -1.116 2.811 1.00 98.44 254 LEU A CA 1
ATOM 2038 C C . LEU A 1 254 ? 0.979 -2.419 3.306 1.00 98.44 254 LEU A C 1
ATOM 2040 O O . LEU A 1 254 ? 2.190 -2.596 3.205 1.00 98.44 254 LEU A O 1
ATOM 2044 N N . GLU A 1 255 ? 0.181 -3.352 3.814 1.00 98.56 255 GLU A N 1
ATOM 2045 C CA . GLU A 1 255 ? 0.688 -4.609 4.356 1.00 98.56 255 GLU A CA 1
ATOM 2046 C C . GLU A 1 255 ? 1.239 -5.535 3.263 1.00 98.56 255 GLU A C 1
ATOM 2048 O O . GLU A 1 255 ? 2.315 -6.110 3.427 1.00 98.56 255 GLU A O 1
ATOM 2053 N N . THR A 1 256 ? 0.569 -5.659 2.113 1.00 98.56 256 THR A N 1
ATOM 2054 C CA . THR A 1 256 ? 1.111 -6.459 1.000 1.00 98.56 256 THR A CA 1
ATOM 2055 C C . THR A 1 256 ? 2.391 -5.848 0.431 1.00 98.56 256 THR A C 1
ATOM 2057 O O . THR A 1 256 ? 3.318 -6.588 0.095 1.00 98.56 256 THR A O 1
ATOM 2060 N N . TYR A 1 257 ? 2.501 -4.516 0.403 1.00 98.69 257 TYR A N 1
ATOM 2061 C CA . TYR A 1 257 ? 3.727 -3.839 -0.010 1.00 98.69 257 TYR A CA 1
ATOM 2062 C C . TYR A 1 257 ? 4.869 -4.036 0.996 1.00 98.69 257 TYR A C 1
ATOM 2064 O O . TYR A 1 257 ? 5.989 -4.371 0.604 1.00 98.69 257 TYR A O 1
ATOM 2072 N N . ARG A 1 258 ? 4.578 -3.944 2.302 1.00 98.50 258 ARG A N 1
ATOM 2073 C CA . ARG A 1 258 ? 5.522 -4.282 3.381 1.00 98.50 258 ARG A CA 1
ATOM 2074 C C . ARG A 1 258 ? 6.064 -5.703 3.220 1.00 98.50 258 ARG A C 1
ATOM 2076 O O . ARG A 1 258 ? 7.276 -5.910 3.304 1.00 98.50 258 ARG A O 1
ATOM 2083 N N . ARG A 1 259 ? 5.176 -6.678 2.982 1.00 97.94 259 ARG A N 1
ATOM 2084 C CA . ARG A 1 259 ? 5.550 -8.083 2.756 1.00 97.94 259 ARG A CA 1
ATOM 2085 C C . ARG A 1 259 ? 6.470 -8.206 1.550 1.00 97.94 259 ARG A C 1
ATOM 2087 O O . ARG A 1 259 ? 7.562 -8.735 1.704 1.00 97.94 259 ARG A O 1
ATOM 2094 N N . TRP A 1 260 ? 6.093 -7.637 0.404 1.00 97.88 260 TRP A N 1
ATOM 2095 C CA . TRP A 1 260 ? 6.913 -7.666 -0.810 1.00 97.88 260 TRP A CA 1
ATOM 2096 C C . TRP A 1 260 ? 8.316 -7.075 -0.602 1.00 97.88 260 TRP A C 1
ATOM 2098 O O . TRP A 1 260 ? 9.305 -7.675 -1.027 1.00 97.88 260 TRP A O 1
ATOM 2108 N N . LEU A 1 261 ? 8.437 -5.951 0.115 1.00 97.56 261 LEU A N 1
ATOM 2109 C CA . LEU A 1 261 ? 9.745 -5.376 0.438 1.00 97.56 261 LEU A CA 1
ATOM 2110 C C . LEU A 1 261 ? 10.621 -6.359 1.226 1.00 97.56 261 LEU A C 1
ATOM 2112 O O . LEU A 1 261 ? 11.804 -6.481 0.929 1.00 97.56 261 LEU A O 1
ATOM 2116 N N . LYS A 1 262 ? 10.054 -7.072 2.206 1.00 96.25 262 LYS A N 1
ATOM 2117 C CA . LYS A 1 262 ? 10.801 -7.974 3.101 1.00 96.25 262 LYS A CA 1
ATOM 2118 C C . LYS A 1 262 ? 11.072 -9.350 2.490 1.00 96.25 262 LYS A C 1
ATOM 2120 O O . LYS A 1 262 ? 12.133 -9.912 2.732 1.00 96.25 262 LYS A O 1
ATOM 2125 N N . THR A 1 263 ? 10.126 -9.899 1.731 1.00 94.56 263 THR A N 1
ATOM 2126 C CA . THR A 1 263 ? 10.182 -11.286 1.235 1.00 94.56 263 THR A CA 1
ATOM 2127 C C . THR A 1 263 ? 10.596 -11.392 -0.225 1.00 94.56 263 THR A C 1
ATOM 2129 O O . THR A 1 263 ? 10.877 -12.490 -0.692 1.00 94.56 263 THR A O 1
ATOM 2132 N N . SER A 1 264 ? 10.626 -10.282 -0.963 1.00 94.25 264 SER A N 1
ATOM 2133 C CA . SER A 1 264 ? 11.027 -10.273 -2.371 1.00 94.25 264 SER A CA 1
ATOM 2134 C C . SER A 1 264 ? 12.139 -9.266 -2.622 1.00 94.25 264 SER A C 1
ATOM 2136 O O . SER A 1 264 ? 13.246 -9.674 -2.955 1.00 94.25 264 SER A O 1
ATOM 2138 N N . PHE A 1 265 ? 11.901 -7.969 -2.419 1.00 96.50 265 PHE A N 1
ATOM 2139 C CA . PHE A 1 265 ? 12.849 -6.946 -2.870 1.00 96.50 265 PHE A CA 1
ATOM 2140 C C . PHE A 1 265 ? 14.148 -6.895 -2.048 1.00 96.50 265 PHE A C 1
ATOM 2142 O O . PHE A 1 265 ? 15.229 -6.803 -2.624 1.00 96.50 265 PHE A O 1
ATOM 2149 N N . PHE A 1 266 ? 14.061 -6.977 -0.717 1.00 95.50 266 PHE A N 1
ATOM 2150 C CA . PHE A 1 266 ? 15.203 -6.962 0.210 1.00 95.50 266 PHE A CA 1
ATOM 2151 C C . PHE A 1 266 ? 15.454 -8.311 0.891 1.00 95.50 266 PHE A C 1
ATOM 2153 O O . PHE A 1 266 ? 16.164 -8.361 1.892 1.00 95.50 266 PHE A O 1
ATOM 2160 N N . ALA A 1 267 ? 14.860 -9.394 0.388 1.00 93.62 267 ALA A N 1
ATOM 2161 C CA . ALA A 1 267 ? 15.161 -10.724 0.901 1.00 93.62 267 ALA A CA 1
ATOM 2162 C C . ALA A 1 267 ? 16.651 -11.039 0.711 1.00 93.62 267 ALA A C 1
ATOM 2164 O O . ALA A 1 267 ? 17.237 -10.677 -0.316 1.00 93.62 267 ALA A O 1
ATOM 2165 N N . ASP A 1 268 ? 17.246 -11.723 1.686 1.00 90.31 268 ASP A N 1
ATOM 2166 C CA . ASP A 1 268 ? 18.613 -12.223 1.565 1.00 90.31 268 ASP A CA 1
ATOM 2167 C C . ASP A 1 268 ? 18.718 -13.164 0.359 1.00 90.31 268 ASP A C 1
ATOM 2169 O O . ASP A 1 268 ? 17.779 -13.901 0.050 1.00 90.31 268 ASP A O 1
ATOM 2173 N N . THR A 1 269 ? 19.879 -13.175 -0.299 1.00 85.12 269 THR A N 1
ATOM 2174 C CA . THR A 1 269 ? 20.138 -14.003 -1.486 1.00 85.12 269 THR A CA 1
ATOM 2175 C C . THR A 1 269 ? 19.747 -15.470 -1.279 1.00 85.12 269 THR A C 1
ATOM 2177 O O . THR A 1 269 ? 19.102 -16.053 -2.144 1.00 85.12 269 THR A O 1
ATOM 2180 N N . ASP A 1 270 ? 20.077 -16.046 -0.120 1.00 87.12 270 ASP A N 1
ATOM 2181 C CA . ASP A 1 270 ? 19.817 -17.459 0.196 1.00 87.12 270 ASP A CA 1
ATOM 2182 C C . ASP A 1 270 ? 18.334 -17.764 0.471 1.00 87.12 270 ASP A C 1
ATOM 2184 O O . ASP A 1 270 ? 17.925 -18.923 0.491 1.00 87.12 270 ASP A O 1
ATOM 2188 N N . GLN A 1 271 ? 17.525 -16.730 0.714 1.00 86.81 271 GLN A N 1
ATOM 2189 C CA . GLN A 1 271 ? 16.096 -16.841 1.023 1.00 86.81 271 GLN A CA 1
ATOM 2190 C C . GLN A 1 271 ? 15.211 -16.471 -0.173 1.00 86.81 271 GLN A C 1
ATOM 2192 O O . GLN A 1 271 ? 13.995 -16.650 -0.115 1.00 86.81 271 GLN A O 1
ATOM 2197 N N . TYR A 1 272 ? 15.800 -15.937 -1.245 1.00 88.44 272 TYR A N 1
ATOM 2198 C CA . TYR A 1 272 ? 15.078 -15.494 -2.426 1.00 88.44 272 TYR A CA 1
ATOM 2199 C C . TYR A 1 272 ? 15.051 -16.585 -3.503 1.00 88.44 272 TYR A C 1
ATOM 2201 O O . TYR A 1 272 ? 16.082 -16.967 -4.050 1.00 88.44 272 TYR A O 1
ATOM 2209 N N . ASP A 1 273 ? 13.850 -17.036 -3.863 1.00 83.62 273 ASP A N 1
ATOM 2210 C CA . ASP A 1 273 ? 13.602 -18.086 -4.863 1.00 83.62 273 ASP A CA 1
ATOM 2211 C C . ASP A 1 273 ? 12.765 -17.587 -6.061 1.00 83.62 273 ASP A C 1
ATOM 2213 O O . ASP A 1 273 ? 12.123 -18.357 -6.780 1.00 83.62 273 ASP A O 1
ATOM 2217 N N . GLY A 1 274 ? 12.711 -16.267 -6.241 1.00 84.12 274 GLY A N 1
ATOM 2218 C CA . GLY A 1 274 ? 11.784 -15.618 -7.152 1.00 84.12 274 GLY A CA 1
ATOM 2219 C C . GLY A 1 274 ? 12.187 -15.650 -8.631 1.00 84.12 274 GLY A C 1
ATOM 2220 O O . GLY A 1 274 ? 13.340 -15.367 -8.965 1.00 84.12 274 GLY A O 1
ATOM 2221 N N . PRO A 1 275 ? 11.249 -15.936 -9.558 1.00 80.94 275 PRO A N 1
ATOM 2222 C CA . PRO A 1 275 ? 11.542 -16.062 -10.989 1.00 80.94 275 PRO A CA 1
ATOM 2223 C C . PRO A 1 275 ? 11.918 -14.743 -11.684 1.00 80.94 275 PRO A C 1
ATOM 2225 O O . PRO A 1 275 ? 12.536 -14.768 -12.750 1.00 80.94 275 PRO A O 1
ATOM 2228 N N . THR A 1 276 ? 11.549 -13.584 -11.132 1.00 80.94 276 THR A N 1
ATOM 2229 C CA . THR A 1 276 ? 11.848 -12.277 -11.746 1.00 80.94 276 THR A CA 1
ATOM 2230 C C . THR A 1 276 ? 13.253 -11.772 -11.439 1.00 80.94 276 THR A C 1
ATOM 2232 O O . THR A 1 276 ? 13.742 -10.889 -12.144 1.00 80.94 276 THR A O 1
ATOM 2235 N N . ALA A 1 277 ? 13.898 -12.314 -10.399 1.00 82.94 277 ALA A N 1
ATOM 2236 C CA . ALA A 1 277 ? 15.110 -11.773 -9.786 1.00 82.94 277 ALA A CA 1
ATOM 2237 C C . ALA A 1 277 ? 15.054 -10.263 -9.498 1.00 82.94 277 ALA A C 1
ATOM 2239 O O . ALA A 1 277 ? 16.103 -9.621 -9.411 1.00 82.94 277 ALA A O 1
ATOM 2240 N N . LEU A 1 278 ? 13.855 -9.681 -9.334 1.00 89.88 278 LEU A N 1
ATOM 2241 C CA . LEU A 1 278 ? 13.682 -8.293 -8.902 1.00 89.88 278 LEU A CA 1
ATOM 2242 C C . LEU A 1 278 ? 13.933 -8.192 -7.391 1.00 89.88 278 LEU A C 1
ATOM 2244 O O . LEU A 1 278 ? 13.041 -7.928 -6.587 1.00 89.88 278 LEU A O 1
ATOM 2248 N N . ASN A 1 279 ? 15.185 -8.437 -7.025 1.00 94.31 279 ASN A N 1
ATOM 2249 C CA . ASN A 1 279 ? 15.711 -8.429 -5.675 1.00 94.31 279 ASN A CA 1
ATOM 2250 C C . ASN A 1 279 ? 17.013 -7.620 -5.663 1.00 94.31 279 ASN A C 1
ATOM 2252 O O . ASN A 1 279 ? 17.869 -7.742 -6.543 1.00 94.31 279 ASN A O 1
ATOM 2256 N N . ARG A 1 280 ? 17.165 -6.780 -4.644 1.00 92.69 280 ARG A N 1
ATOM 2257 C CA . ARG A 1 280 ? 18.277 -5.847 -4.502 1.00 92.69 280 ARG A CA 1
ATOM 2258 C C . ARG A 1 280 ? 19.628 -6.550 -4.339 1.00 92.69 280 ARG A C 1
ATOM 2260 O O . ARG A 1 280 ? 20.609 -6.095 -4.926 1.00 92.69 280 ARG A O 1
ATOM 2267 N N . HIS A 1 281 ? 19.694 -7.633 -3.569 1.00 90.25 281 HIS A N 1
ATOM 2268 C CA . HIS A 1 281 ? 20.932 -8.384 -3.351 1.00 90.25 281 HIS A CA 1
ATOM 2269 C C . HIS A 1 281 ? 21.316 -9.203 -4.588 1.00 90.25 281 HIS A C 1
ATOM 2271 O O . HIS A 1 281 ? 22.475 -9.166 -5.002 1.00 90.25 281 HIS A O 1
ATOM 2277 N N . MET A 1 282 ? 20.340 -9.832 -5.252 1.00 89.12 282 MET A N 1
ATOM 2278 C CA . MET A 1 282 ? 20.543 -10.520 -6.534 1.00 89.12 282 MET A CA 1
ATOM 2279 C C . MET A 1 282 ? 21.106 -9.579 -7.603 1.00 89.12 282 MET A C 1
ATOM 2281 O O . MET A 1 282 ? 22.040 -9.947 -8.319 1.00 89.12 282 MET A O 1
ATOM 2285 N N . PHE A 1 283 ? 20.580 -8.351 -7.677 1.00 90.94 283 PHE A N 1
ATOM 2286 C CA . PHE A 1 283 ? 21.107 -7.296 -8.541 1.00 90.94 283 PHE A CA 1
ATOM 2287 C C . PHE A 1 283 ? 22.532 -6.881 -8.145 1.00 90.94 283 PHE A C 1
ATOM 2289 O O . PHE A 1 283 ? 23.427 -6.898 -8.987 1.00 90.94 283 PHE A O 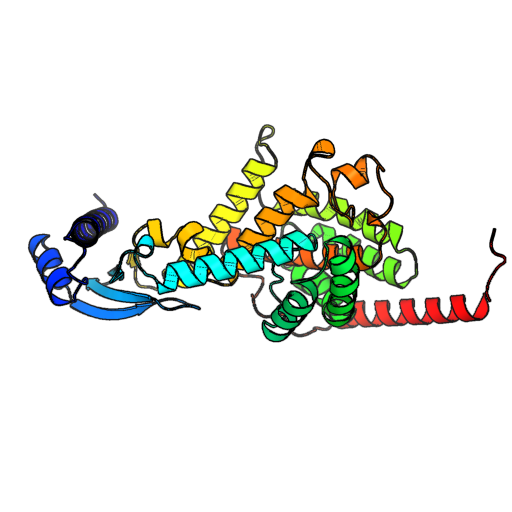1
ATOM 2296 N N . ALA A 1 284 ? 22.763 -6.542 -6.873 1.00 88.19 284 ALA A N 1
ATOM 2297 C CA . ALA A 1 284 ? 24.051 -6.027 -6.401 1.00 88.19 284 ALA A CA 1
ATOM 2298 C C . ALA A 1 284 ? 25.203 -7.031 -6.571 1.00 88.19 284 ALA A C 1
ATOM 2300 O O . ALA A 1 284 ? 26.334 -6.635 -6.845 1.00 88.19 284 ALA A O 1
ATOM 2301 N N . HIS A 1 285 ? 24.913 -8.325 -6.436 1.00 87.44 285 HIS A N 1
ATOM 2302 C CA . HIS A 1 285 ? 25.880 -9.406 -6.625 1.00 87.44 285 HIS A CA 1
ATOM 2303 C C . HIS A 1 285 ? 25.879 -9.987 -8.047 1.00 87.44 285 HIS A C 1
ATOM 2305 O O . HIS A 1 285 ? 26.644 -10.908 -8.322 1.00 87.44 285 HIS A O 1
ATOM 2311 N N . ASN A 1 286 ? 25.051 -9.448 -8.952 1.00 84.81 286 ASN A N 1
ATOM 2312 C CA . ASN A 1 286 ? 24.921 -9.877 -10.346 1.00 84.81 286 ASN A CA 1
ATOM 2313 C C . ASN A 1 286 ? 24.705 -11.400 -10.507 1.00 84.81 286 ASN A C 1
ATOM 2315 O O . ASN A 1 286 ? 25.310 -12.038 -11.367 1.00 84.81 286 ASN A O 1
ATOM 2319 N N . ILE A 1 287 ? 23.856 -11.987 -9.657 1.00 82.94 287 ILE A N 1
ATOM 2320 C CA . ILE A 1 287 ? 23.665 -13.448 -9.566 1.00 82.94 287 ILE A CA 1
ATOM 2321 C C . ILE A 1 287 ? 22.805 -13.975 -10.721 1.00 82.94 287 ILE A C 1
ATOM 2323 O O . ILE A 1 287 ? 23.096 -15.019 -11.301 1.00 82.94 287 ILE A O 1
ATOM 2327 N N . HIS A 1 288 ? 21.768 -13.228 -11.101 1.00 81.44 288 HIS A N 1
ATOM 2328 C CA . HIS A 1 288 ? 20.892 -13.541 -12.229 1.00 81.44 288 HIS A CA 1
ATOM 2329 C C . HIS A 1 288 ? 20.667 -12.298 -13.085 1.00 81.44 288 HIS A C 1
ATOM 2331 O O . HIS A 1 288 ? 20.650 -11.191 -12.565 1.00 81.44 288 HIS A O 1
ATOM 2337 N N . LEU A 1 289 ? 20.454 -12.467 -14.394 1.00 85.81 289 LEU A N 1
ATOM 2338 C CA . LEU A 1 289 ? 20.188 -11.354 -15.321 1.00 85.81 289 LEU A CA 1
ATOM 2339 C C . LEU A 1 289 ? 18.689 -11.101 -15.554 1.00 85.81 289 LEU A C 1
ATOM 2341 O O . LEU A 1 289 ? 18.331 -10.167 -16.270 1.00 85.81 289 LEU A O 1
ATOM 2345 N N . SER A 1 290 ? 17.794 -11.903 -14.963 1.00 86.38 290 SER A N 1
ATOM 2346 C CA . SER A 1 290 ? 16.338 -11.756 -15.123 1.00 86.38 290 SER A CA 1
ATOM 2347 C C . SER A 1 290 ? 15.789 -10.444 -14.554 1.00 86.38 290 SER A C 1
ATOM 2349 O O . SER A 1 290 ? 14.726 -10.007 -14.991 1.00 86.38 290 SER A O 1
ATOM 2351 N N . TRP A 1 291 ? 16.541 -9.728 -13.710 1.00 88.88 291 TRP A N 1
ATOM 2352 C CA . TRP A 1 291 ? 16.171 -8.368 -13.311 1.00 88.88 291 TRP A CA 1
ATOM 2353 C C . TRP A 1 291 ? 16.056 -7.415 -14.514 1.00 88.88 291 TRP A C 1
ATOM 2355 O O . TRP A 1 291 ? 15.292 -6.459 -14.448 1.00 88.88 291 TRP A O 1
ATOM 2365 N N . GLN A 1 292 ? 16.725 -7.692 -15.641 1.00 91.81 292 GLN A N 1
ATOM 2366 C CA . GLN A 1 292 ? 16.693 -6.862 -16.856 1.00 91.81 292 GLN A CA 1
ATOM 2367 C C . GLN A 1 292 ? 15.387 -6.964 -17.661 1.00 91.81 292 GLN A C 1
ATOM 2369 O O . GLN A 1 292 ? 15.243 -6.296 -18.689 1.00 91.81 292 GLN A O 1
ATOM 2374 N N . GLN A 1 293 ? 14.440 -7.813 -17.245 1.00 91.25 293 GLN A N 1
ATOM 2375 C CA . GLN A 1 293 ? 13.165 -7.959 -17.944 1.00 91.25 293 GLN A CA 1
ATOM 2376 C C . GLN A 1 293 ? 12.413 -6.616 -18.000 1.00 91.25 293 GLN A C 1
ATOM 2378 O O . GLN A 1 293 ? 12.295 -5.946 -16.975 1.00 91.25 293 GLN A O 1
ATOM 2383 N N . PRO A 1 294 ? 11.864 -6.210 -19.164 1.00 91.19 294 PRO A N 1
ATOM 2384 C CA . PRO A 1 294 ? 11.232 -4.897 -19.324 1.00 91.19 294 PRO A CA 1
ATOM 2385 C C . PRO A 1 294 ? 10.115 -4.597 -18.316 1.00 91.19 294 PRO A C 1
ATOM 2387 O O . PRO A 1 294 ? 9.988 -3.459 -17.878 1.00 91.19 294 PRO A O 1
ATOM 2390 N N . SER A 1 295 ? 9.353 -5.612 -17.902 1.00 91.75 295 SER A N 1
ATOM 2391 C CA . SER A 1 295 ? 8.284 -5.488 -16.901 1.00 91.75 295 SER A CA 1
ATOM 2392 C C . SER A 1 295 ? 8.784 -5.026 -15.529 1.00 91.75 295 SER A C 1
ATOM 2394 O O . SER A 1 295 ? 8.029 -4.420 -14.771 1.00 91.75 295 SER A O 1
ATOM 2396 N N . ASN A 1 296 ? 10.059 -5.257 -15.199 1.00 93.94 296 ASN A N 1
ATOM 2397 C CA . ASN A 1 296 ? 10.641 -4.784 -13.947 1.00 93.94 296 ASN A CA 1
ATOM 2398 C C . ASN A 1 296 ? 10.787 -3.260 -13.914 1.00 93.94 296 ASN A C 1
ATOM 2400 O O . ASN A 1 296 ? 10.767 -2.684 -12.831 1.00 93.94 296 ASN A O 1
ATOM 2404 N N . PHE A 1 297 ? 10.880 -2.594 -15.069 1.00 95.94 297 PHE A N 1
ATOM 2405 C CA . PHE A 1 297 ? 10.866 -1.133 -15.116 1.00 95.94 297 PHE A CA 1
ATOM 2406 C C . PHE A 1 297 ? 9.526 -0.581 -14.613 1.00 95.94 297 PHE A C 1
ATOM 2408 O O . PHE A 1 297 ? 9.497 0.248 -13.708 1.00 95.94 297 PHE A O 1
ATOM 2415 N N . GLU A 1 298 ? 8.420 -1.107 -15.144 1.00 95.19 298 GLU A N 1
ATOM 2416 C CA . GLU A 1 298 ? 7.056 -0.723 -14.759 1.00 95.19 298 GLU A CA 1
ATOM 2417 C C . GLU A 1 298 ? 6.826 -0.981 -13.266 1.00 95.19 298 GLU A C 1
ATOM 2419 O O . GLU A 1 298 ? 6.362 -0.101 -12.542 1.00 95.19 298 GLU A O 1
ATOM 2424 N N . ARG A 1 299 ? 7.244 -2.162 -12.787 1.00 95.50 299 ARG A N 1
ATOM 2425 C CA . ARG A 1 299 ? 7.221 -2.521 -11.364 1.00 95.50 299 ARG A CA 1
ATOM 2426 C C . ARG A 1 299 ? 7.987 -1.502 -10.516 1.00 95.50 299 ARG A C 1
ATOM 2428 O O . ARG A 1 299 ? 7.447 -0.996 -9.542 1.00 95.50 299 ARG A O 1
ATOM 2435 N N . LEU A 1 300 ? 9.221 -1.152 -10.872 1.00 97.19 300 LEU A N 1
ATOM 2436 C CA . LEU A 1 300 ? 10.017 -0.206 -10.081 1.00 97.19 300 LEU A CA 1
ATOM 2437 C C . LEU A 1 300 ? 9.390 1.191 -10.029 1.00 97.19 300 LEU A C 1
ATOM 2439 O O . LEU A 1 300 ? 9.360 1.795 -8.958 1.00 97.19 300 LEU A O 1
ATOM 2443 N N . VAL A 1 301 ? 8.840 1.683 -11.143 1.00 97.81 301 VAL A N 1
ATOM 2444 C CA . VAL A 1 301 ? 8.123 2.969 -11.176 1.00 97.81 301 VAL A CA 1
ATOM 2445 C C . VAL A 1 301 ? 6.916 2.948 -10.236 1.00 97.81 301 VAL A C 1
ATOM 2447 O O . VAL A 1 301 ? 6.755 3.858 -9.421 1.00 97.81 301 VAL A O 1
ATOM 2450 N N . VAL A 1 302 ? 6.097 1.893 -10.301 1.00 97.56 302 VAL A N 1
ATOM 2451 C CA . VAL A 1 302 ? 4.921 1.740 -9.431 1.00 97.56 302 VAL A CA 1
ATOM 2452 C C . VAL A 1 302 ? 5.340 1.613 -7.966 1.00 97.56 302 VAL A C 1
ATOM 2454 O O . VAL A 1 302 ? 4.766 2.289 -7.118 1.00 97.56 302 VAL A O 1
ATOM 2457 N N . ALA A 1 303 ? 6.365 0.814 -7.659 1.00 98.06 303 ALA A N 1
ATOM 2458 C CA . ALA A 1 303 ? 6.875 0.643 -6.299 1.00 98.06 303 ALA A CA 1
ATOM 2459 C C . ALA A 1 303 ? 7.387 1.967 -5.705 1.00 98.06 303 ALA A C 1
ATOM 2461 O O . ALA A 1 303 ? 7.070 2.291 -4.561 1.00 98.06 303 ALA A O 1
ATOM 2462 N N . LEU A 1 304 ? 8.121 2.773 -6.481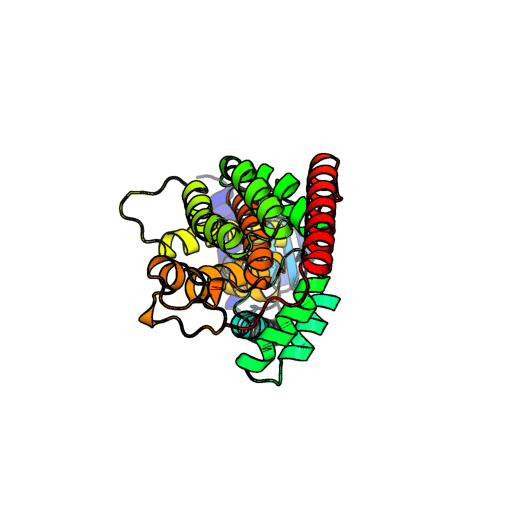 1.00 98.06 304 LEU A N 1
ATOM 2463 C CA . LEU A 1 304 ? 8.562 4.103 -6.049 1.00 98.06 304 LEU A CA 1
ATOM 2464 C C . LEU A 1 304 ? 7.371 5.027 -5.776 1.00 98.06 304 LEU A C 1
ATOM 2466 O O . LEU A 1 304 ? 7.316 5.656 -4.723 1.00 98.06 304 LEU A O 1
ATOM 2470 N N . ALA A 1 305 ? 6.381 5.067 -6.667 1.00 98.06 305 ALA A N 1
ATOM 2471 C CA . ALA A 1 305 ? 5.181 5.870 -6.447 1.00 98.06 305 ALA A CA 1
ATOM 2472 C C . ALA A 1 305 ? 4.403 5.408 -5.199 1.00 98.06 305 ALA A C 1
ATOM 2474 O O . ALA A 1 305 ? 3.996 6.233 -4.381 1.00 98.06 305 ALA A O 1
ATOM 2475 N N . THR A 1 306 ? 4.250 4.093 -4.996 1.00 98.31 306 THR A N 1
ATOM 2476 C CA . THR A 1 306 ? 3.629 3.530 -3.786 1.00 98.31 306 THR A CA 1
ATOM 2477 C C . THR A 1 306 ? 4.435 3.858 -2.528 1.00 98.31 306 THR A C 1
ATOM 2479 O O . THR A 1 306 ? 3.844 4.131 -1.488 1.00 98.31 306 THR A O 1
ATOM 2482 N N . LEU A 1 307 ? 5.769 3.898 -2.597 1.00 98.00 307 LEU A N 1
ATOM 2483 C CA . LEU A 1 307 ? 6.605 4.332 -1.476 1.00 98.00 307 LEU A CA 1
ATOM 2484 C C . LEU A 1 307 ? 6.336 5.794 -1.095 1.00 98.00 307 LEU A C 1
ATOM 2486 O O . LEU A 1 307 ? 6.236 6.091 0.093 1.00 98.00 307 LEU A O 1
ATOM 2490 N N . GLY A 1 308 ? 6.146 6.676 -2.080 1.00 97.31 308 GLY A N 1
ATOM 2491 C CA . GLY A 1 308 ? 5.713 8.051 -1.829 1.00 97.31 308 GLY A CA 1
ATOM 2492 C C . GLY A 1 308 ? 4.356 8.106 -1.123 1.00 97.31 308 GLY A C 1
ATOM 2493 O O . GLY A 1 308 ? 4.190 8.825 -0.138 1.00 97.31 308 GLY A O 1
ATOM 2494 N N . PHE A 1 309 ? 3.393 7.285 -1.555 1.00 98.12 309 PHE A N 1
ATOM 2495 C CA . PHE A 1 309 ? 2.117 7.159 -0.848 1.00 98.12 309 PHE A CA 1
ATOM 2496 C C . PHE A 1 309 ? 2.321 6.707 0.606 1.00 98.12 309 PHE A C 1
ATOM 2498 O O . PHE A 1 309 ? 1.784 7.341 1.512 1.00 98.12 309 PHE A O 1
ATOM 2505 N N . VAL A 1 310 ? 3.152 5.689 0.860 1.00 98.06 310 VAL A N 1
ATOM 2506 C CA . VAL A 1 310 ? 3.477 5.240 2.228 1.00 98.06 310 VAL A CA 1
ATOM 2507 C C . VAL A 1 310 ? 4.040 6.380 3.078 1.00 98.06 310 VAL A C 1
ATOM 2509 O O . VAL A 1 310 ? 3.603 6.543 4.215 1.00 98.06 310 VAL A O 1
ATOM 2512 N N . GLU A 1 311 ? 4.958 7.188 2.541 1.00 97.44 311 GLU A N 1
ATOM 2513 C CA . GLU A 1 311 ? 5.496 8.371 3.227 1.00 97.44 311 GLU A CA 1
ATOM 2514 C C . GLU A 1 311 ? 4.386 9.365 3.602 1.00 97.44 311 GLU A C 1
ATOM 2516 O O . GLU A 1 311 ? 4.296 9.784 4.755 1.00 97.44 311 GLU A O 1
ATOM 2521 N N . SER A 1 312 ? 3.471 9.670 2.676 1.00 96.31 312 SER A N 1
ATOM 2522 C CA . SER A 1 312 ? 2.372 10.611 2.941 1.00 96.31 312 SER A CA 1
ATOM 2523 C C . SER A 1 312 ? 1.419 10.154 4.060 1.00 96.31 312 SER A C 1
ATOM 2525 O O . SER A 1 312 ? 0.882 10.986 4.798 1.00 96.31 312 SER A O 1
ATOM 2527 N N . TRP A 1 313 ? 1.243 8.838 4.234 1.00 96.19 313 TRP A N 1
ATOM 2528 C CA . TRP A 1 313 ? 0.464 8.249 5.331 1.00 96.19 313 TRP A CA 1
ATOM 2529 C C . TRP A 1 313 ? 1.269 8.132 6.625 1.00 96.19 313 TRP A C 1
ATOM 2531 O O . TRP A 1 313 ? 0.719 8.307 7.714 1.00 96.19 313 TRP A O 1
ATOM 2541 N N . TYR A 1 314 ? 2.570 7.868 6.522 1.00 96.38 314 TYR A N 1
ATOM 2542 C CA . TYR A 1 314 ? 3.494 7.861 7.651 1.00 96.38 314 TYR A CA 1
ATOM 2543 C C . TYR A 1 314 ? 3.550 9.239 8.335 1.00 96.38 314 TYR A C 1
ATOM 2545 O O . TYR A 1 314 ? 3.359 9.322 9.552 1.00 96.38 314 TYR A O 1
ATOM 2553 N N . ASP A 1 315 ? 3.709 10.311 7.552 1.00 94.31 315 ASP A N 1
ATOM 2554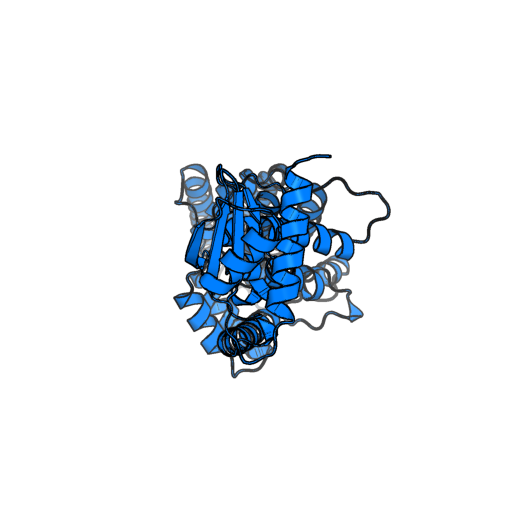 C CA . ASP A 1 315 ? 3.749 11.697 8.043 1.00 94.31 315 ASP A CA 1
ATOM 2555 C C . ASP A 1 315 ? 2.361 12.322 8.220 1.00 94.31 315 ASP A C 1
ATOM 2557 O O . ASP A 1 315 ? 2.237 13.448 8.701 1.00 94.31 315 ASP A O 1
ATOM 2561 N N . ALA A 1 316 ? 1.303 11.590 7.855 1.00 92.75 316 ALA A N 1
ATOM 2562 C CA . ALA A 1 316 ? -0.083 12.032 7.954 1.00 92.75 316 ALA A CA 1
ATOM 2563 C C . ALA A 1 316 ? -0.397 13.333 7.183 1.00 92.75 316 ALA A C 1
ATOM 2565 O O . ALA A 1 316 ? -1.381 14.006 7.508 1.00 92.75 316 ALA A O 1
ATOM 2566 N N . THR A 1 317 ? 0.408 13.661 6.167 1.00 93.44 317 THR A N 1
ATOM 2567 C CA . THR A 1 317 ? 0.208 14.806 5.266 1.00 93.44 317 THR A CA 1
ATOM 2568 C C . THR A 1 317 ? -0.867 14.527 4.228 1.00 93.44 317 THR A C 1
ATOM 2570 O O . THR A 1 317 ? -1.527 15.461 3.784 1.00 93.44 317 THR A O 1
ATOM 2573 N N . HIS A 1 318 ? -1.044 13.254 3.846 1.00 90.75 318 HIS A N 1
ATOM 2574 C CA . HIS A 1 318 ? -1.972 12.823 2.790 1.00 90.75 318 HIS A CA 1
ATOM 2575 C C . HIS A 1 318 ? -1.752 13.550 1.462 1.00 90.75 318 HIS A C 1
ATOM 2577 O O . HIS A 1 318 ? -2.687 13.718 0.684 1.00 90.75 318 HIS A O 1
ATOM 2583 N N . ALA A 1 319 ? -0.512 13.983 1.209 1.00 93.06 319 ALA A N 1
ATOM 2584 C CA . ALA A 1 319 ? -0.153 14.697 -0.010 1.00 93.06 319 ALA A CA 1
ATOM 2585 C C . ALA A 1 319 ? -0.489 13.872 -1.261 1.00 93.06 319 ALA A C 1
ATOM 2587 O O . ALA A 1 319 ? -0.999 14.410 -2.236 1.00 93.06 319 ALA A O 1
ATOM 2588 N N . ILE A 1 320 ? -0.278 12.553 -1.210 1.00 95.50 320 ILE A N 1
ATOM 2589 C CA . ILE A 1 320 ? -0.569 11.655 -2.327 1.00 95.50 320 ILE A CA 1
ATOM 2590 C C . ILE A 1 320 ? -1.927 10.986 -2.108 1.00 95.50 320 ILE A C 1
ATOM 2592 O O . ILE A 1 320 ? -2.135 10.222 -1.164 1.00 95.50 320 ILE A O 1
ATOM 2596 N N . SER A 1 321 ? -2.846 11.257 -3.032 1.00 92.62 321 SER A N 1
ATOM 2597 C CA . SER A 1 321 ? -4.201 10.710 -3.016 1.00 92.62 321 SER A CA 1
ATOM 2598 C C . SER A 1 321 ? -4.227 9.196 -3.294 1.00 92.62 321 SER A C 1
ATOM 2600 O O . SER A 1 321 ? -3.469 8.704 -4.139 1.00 92.62 321 SER A O 1
ATOM 2602 N N . PRO A 1 322 ? -5.142 8.437 -2.654 1.00 91.50 322 PRO A N 1
ATOM 2603 C CA . PRO A 1 322 ? -5.437 7.063 -3.061 1.00 91.50 322 PRO A CA 1
ATOM 2604 C C . PRO A 1 322 ? -6.114 6.991 -4.440 1.00 91.50 322 PRO A C 1
ATOM 2606 O O . PRO A 1 322 ? -6.098 5.941 -5.072 1.00 91.50 322 PRO A O 1
ATOM 2609 N N . LEU A 1 323 ? -6.686 8.096 -4.931 1.00 92.44 323 LEU A N 1
ATOM 2610 C CA . LEU A 1 323 ? -7.170 8.202 -6.306 1.00 92.44 323 LEU A CA 1
ATOM 2611 C C . LEU A 1 323 ? -6.013 8.600 -7.218 1.00 92.44 323 LEU A C 1
ATOM 2613 O O . LEU A 1 323 ? -5.266 9.528 -6.902 1.00 92.44 323 LEU A O 1
ATOM 2617 N N . PHE A 1 324 ? -5.873 7.907 -8.347 1.00 95.31 324 PHE A N 1
ATOM 2618 C CA . PHE A 1 324 ? -4.825 8.232 -9.306 1.00 95.31 324 PHE A CA 1
ATOM 2619 C C . PHE A 1 324 ? -5.060 9.640 -9.863 1.00 95.31 324 PHE A C 1
ATOM 2621 O O . PHE A 1 324 ? -6.186 9.933 -10.276 1.00 95.31 324 PHE A O 1
ATOM 2628 N N . PRO A 1 325 ? -4.051 10.526 -9.846 1.00 94.88 325 PRO A N 1
ATOM 2629 C CA . PRO A 1 325 ? -4.249 11.894 -10.285 1.00 94.88 325 PRO A CA 1
ATOM 2630 C C . PRO A 1 325 ? -4.462 11.953 -11.798 1.00 94.88 325 PRO A C 1
ATOM 2632 O O . PRO A 1 325 ? -3.900 11.160 -12.559 1.00 94.88 325 PRO A O 1
ATOM 2635 N N . GLU A 1 326 ? -5.252 12.933 -12.233 1.00 95.88 326 GLU A N 1
ATOM 2636 C CA . GLU A 1 326 ? -5.334 13.278 -13.648 1.00 95.88 326 GLU A CA 1
ATOM 2637 C C . GLU A 1 326 ? -3.967 13.751 -14.158 1.00 95.88 326 GLU A C 1
ATOM 2639 O O . GLU A 1 326 ? -3.154 14.316 -13.414 1.00 95.88 326 GLU A O 1
ATOM 2644 N N . ILE A 1 327 ? -3.711 13.488 -15.439 1.00 96.62 327 ILE A N 1
ATOM 2645 C CA . ILE A 1 327 ? -2.473 13.890 -16.101 1.00 96.62 327 ILE A CA 1
ATOM 2646 C C . ILE A 1 327 ? -2.409 15.424 -16.183 1.00 96.62 327 ILE A C 1
ATOM 2648 O O . ILE A 1 327 ? -3.374 16.068 -16.591 1.00 96.62 327 ILE A O 1
ATOM 2652 N N . ASN A 1 328 ? -1.282 16.009 -15.781 1.00 97.00 328 ASN A N 1
ATOM 2653 C CA . ASN A 1 328 ? -1.013 17.445 -15.864 1.00 97.00 328 ASN A CA 1
ATOM 2654 C C . ASN A 1 328 ? 0.039 17.755 -16.943 1.00 97.00 328 ASN A C 1
ATOM 2656 O O . ASN A 1 328 ? 0.484 16.862 -17.665 1.00 97.00 328 ASN A O 1
ATOM 2660 N N . ASP A 1 329 ? 0.459 19.015 -17.055 1.00 97.75 329 ASP A N 1
ATOM 2661 C CA . ASP A 1 329 ? 1.416 19.441 -18.083 1.00 97.75 329 ASP A CA 1
ATOM 2662 C C . ASP A 1 329 ? 2.781 18.741 -17.958 1.00 97.75 329 ASP A C 1
ATOM 2664 O O . ASP A 1 329 ? 3.332 18.279 -18.957 1.00 97.75 329 ASP A O 1
ATOM 2668 N N . GLU A 1 330 ? 3.312 18.586 -16.741 1.00 95.81 330 GLU A N 1
ATOM 2669 C CA . GLU A 1 330 ? 4.641 17.995 -16.516 1.00 95.81 330 GLU A CA 1
ATOM 2670 C C . GLU A 1 330 ? 4.704 16.503 -16.867 1.00 95.81 330 GLU A C 1
ATOM 2672 O O . GLU A 1 330 ? 5.703 16.017 -17.416 1.00 95.81 330 GLU A O 1
ATOM 2677 N N . SER A 1 331 ? 3.652 15.753 -16.533 1.00 96.88 331 SER A N 1
ATOM 2678 C CA . SER A 1 331 ? 3.539 14.339 -16.896 1.00 96.88 331 SER A CA 1
ATOM 2679 C C . SER A 1 331 ? 3.144 14.160 -18.357 1.00 96.88 331 SER A C 1
ATOM 2681 O O . SER A 1 331 ? 3.624 13.221 -18.992 1.00 96.88 331 SER A O 1
ATOM 2683 N N . THR A 1 332 ? 2.348 15.074 -18.920 1.00 98.25 332 THR A N 1
ATOM 2684 C CA . THR A 1 332 ? 2.041 15.112 -20.355 1.00 98.25 332 THR A CA 1
ATOM 2685 C C . THR A 1 332 ? 3.314 15.300 -21.168 1.00 98.25 332 THR A C 1
ATOM 2687 O O . THR A 1 332 ? 3.542 14.560 -22.124 1.00 98.25 332 THR A O 1
ATOM 2690 N N . GLU A 1 333 ? 4.182 16.231 -20.771 1.00 97.94 333 GLU A N 1
ATOM 2691 C CA . GLU A 1 333 ? 5.463 16.453 -21.436 1.00 97.94 333 GLU A CA 1
ATOM 2692 C C . GLU A 1 333 ? 6.342 15.195 -21.380 1.00 97.94 333 GLU A C 1
ATOM 2694 O O . GLU A 1 333 ? 6.815 14.720 -22.416 1.00 97.94 333 GLU A O 1
ATOM 2699 N N . LEU A 1 334 ? 6.524 14.613 -20.188 1.00 98.31 334 LEU A N 1
ATOM 2700 C CA . LEU A 1 334 ? 7.329 13.401 -20.018 1.00 98.31 334 LEU A CA 1
ATOM 2701 C C . LEU A 1 334 ? 6.771 12.235 -20.848 1.00 98.31 334 LEU A C 1
ATOM 2703 O O . LEU A 1 334 ? 7.528 11.526 -21.514 1.00 98.31 334 LEU A O 1
ATOM 2707 N N . TRP A 1 335 ? 5.449 12.064 -20.855 1.00 98.44 335 TRP A N 1
ATOM 2708 C CA . TRP A 1 335 ? 4.771 11.055 -21.659 1.00 98.44 335 TRP A CA 1
ATOM 2709 C C . TRP A 1 335 ? 5.028 11.252 -23.156 1.00 98.44 335 TRP A C 1
ATOM 2711 O O . TRP A 1 335 ? 5.439 10.309 -23.835 1.00 98.44 335 TRP A O 1
ATOM 2721 N N . GLN A 1 336 ? 4.851 12.470 -23.674 1.00 98.12 336 GLN A N 1
ATOM 2722 C CA . GLN A 1 336 ? 5.083 12.784 -25.087 1.00 98.12 336 GLN A CA 1
ATOM 2723 C C . GLN A 1 336 ? 6.542 12.551 -25.499 1.00 98.12 336 GLN A C 1
ATOM 2725 O O . GLN A 1 336 ? 6.804 12.024 -26.584 1.00 98.12 336 GLN A O 1
ATOM 2730 N N . GLN A 1 337 ? 7.499 12.894 -24.632 1.00 98.00 337 GLN A N 1
ATOM 2731 C CA . GLN A 1 337 ? 8.915 12.595 -24.850 1.00 98.00 337 GLN A CA 1
ATOM 2732 C C . GLN A 1 337 ? 9.170 11.078 -24.888 1.00 98.00 337 GLN A C 1
ATOM 2734 O O . GLN A 1 337 ? 9.872 10.593 -25.778 1.00 98.00 337 GLN A O 1
ATOM 2739 N N . GLY A 1 338 ? 8.555 10.314 -23.979 1.00 97.31 338 GLY A N 1
ATOM 2740 C CA . GLY A 1 338 ? 8.621 8.851 -23.962 1.00 97.31 338 GLY A CA 1
ATOM 2741 C C . GLY A 1 338 ? 8.077 8.213 -25.241 1.00 97.31 338 GLY A C 1
ATOM 2742 O O . GLY A 1 338 ? 8.752 7.377 -25.845 1.00 97.31 338 GLY A O 1
ATOM 2743 N N . VAL A 1 339 ? 6.899 8.653 -25.698 1.00 97.38 339 VAL A N 1
ATOM 2744 C CA . VAL A 1 339 ? 6.287 8.202 -26.961 1.00 97.38 339 VAL A CA 1
ATOM 2745 C C . VAL A 1 339 ? 7.217 8.482 -28.137 1.00 97.38 339 VAL A C 1
ATOM 2747 O O . VAL A 1 339 ? 7.540 7.565 -28.893 1.00 97.38 339 VAL A O 1
ATOM 2750 N N . ARG A 1 340 ? 7.728 9.713 -28.251 1.00 97.06 340 ARG A N 1
ATOM 2751 C CA . ARG A 1 340 ? 8.648 10.098 -29.329 1.00 97.06 340 ARG A CA 1
ATOM 2752 C C . ARG A 1 340 ? 9.905 9.225 -29.347 1.00 97.06 340 ARG A C 1
ATOM 2754 O O . ARG A 1 340 ? 10.313 8.756 -30.409 1.00 97.06 340 ARG A O 1
ATOM 2761 N N . ASN A 1 341 ? 10.515 8.977 -28.189 1.00 96.12 341 ASN A N 1
ATOM 2762 C CA . ASN A 1 341 ? 11.703 8.127 -28.093 1.00 96.12 341 ASN A CA 1
ATOM 2763 C C . ASN A 1 341 ? 11.403 6.684 -28.519 1.00 96.12 341 ASN A C 1
ATOM 2765 O O . ASN A 1 341 ? 12.178 6.093 -29.277 1.00 96.12 341 ASN A O 1
ATOM 2769 N N . ALA A 1 342 ? 10.254 6.142 -28.103 1.00 93.62 342 ALA A N 1
ATOM 2770 C CA . ALA A 1 342 ? 9.818 4.807 -28.498 1.00 93.62 342 ALA A CA 1
ATOM 2771 C C . ALA A 1 342 ? 9.595 4.696 -30.018 1.00 93.62 342 ALA A C 1
ATOM 2773 O O . ALA A 1 342 ? 10.016 3.713 -30.633 1.00 93.62 342 ALA A O 1
ATOM 2774 N N . GLU A 1 343 ? 8.989 5.710 -30.642 1.00 95.00 343 GLU A N 1
ATOM 2775 C CA . GLU A 1 343 ? 8.778 5.774 -32.093 1.00 95.00 343 GLU A CA 1
ATOM 2776 C C . GLU A 1 343 ? 10.099 5.845 -32.869 1.00 95.00 343 GLU A C 1
ATOM 2778 O O . GLU A 1 343 ? 10.302 5.087 -33.824 1.00 95.00 343 GLU A O 1
ATOM 2783 N N . ILE A 1 344 ? 11.033 6.698 -32.432 1.00 93.81 344 ILE A N 1
ATOM 2784 C CA . ILE A 1 344 ? 12.375 6.800 -33.022 1.00 93.81 344 ILE A CA 1
ATOM 2785 C C . ILE A 1 344 ? 13.093 5.449 -32.938 1.00 93.81 344 ILE A C 1
ATOM 2787 O O . ILE A 1 344 ? 13.645 4.976 -33.933 1.00 93.81 344 ILE A O 1
ATOM 2791 N N . GLN A 1 345 ? 13.044 4.780 -31.786 1.00 91.31 345 GLN A N 1
ATOM 2792 C CA . GLN A 1 345 ? 13.658 3.463 -31.627 1.00 91.31 345 GLN A CA 1
ATOM 2793 C C . GLN A 1 345 ? 13.002 2.387 -32.489 1.00 91.31 345 GLN A C 1
ATOM 2795 O O . GLN A 1 345 ? 13.696 1.542 -33.062 1.00 91.31 345 GLN A O 1
ATOM 2800 N N . ALA A 1 346 ? 11.677 2.415 -32.633 1.00 90.38 346 ALA A N 1
ATOM 2801 C CA . ALA A 1 346 ? 10.975 1.515 -33.537 1.00 90.38 346 ALA A CA 1
ATOM 2802 C C . ALA A 1 346 ? 11.419 1.726 -34.995 1.00 90.38 346 ALA A C 1
ATOM 2804 O O . ALA A 1 346 ? 11.639 0.749 -35.716 1.00 90.38 346 ALA A O 1
ATOM 2805 N N . LEU A 1 347 ? 11.613 2.979 -35.423 1.00 92.00 347 LEU A N 1
ATOM 2806 C CA . LEU A 1 347 ? 12.133 3.316 -36.752 1.00 92.00 347 LEU A CA 1
ATOM 2807 C C . LEU A 1 347 ? 13.573 2.834 -36.955 1.00 92.00 347 LEU A C 1
ATOM 2809 O O . LEU A 1 347 ? 13.864 2.244 -37.996 1.00 92.00 347 LEU A O 1
ATOM 2813 N N . ILE A 1 348 ? 14.455 3.036 -35.970 1.00 89.88 348 ILE A N 1
ATOM 2814 C CA . ILE A 1 348 ? 15.841 2.546 -36.015 1.00 89.88 348 ILE A CA 1
ATOM 2815 C C . ILE A 1 348 ? 15.845 1.024 -36.188 1.00 89.88 348 ILE A C 1
ATOM 2817 O O . ILE A 1 348 ? 16.430 0.524 -37.144 1.00 89.88 348 ILE A O 1
ATOM 2821 N N . ARG A 1 349 ? 15.099 0.284 -35.356 1.00 85.38 349 ARG A N 1
ATOM 2822 C CA . ARG A 1 349 ? 15.009 -1.186 -35.444 1.00 85.38 349 ARG A CA 1
ATOM 2823 C C . ARG A 1 349 ? 14.482 -1.677 -36.792 1.00 85.38 349 ARG A C 1
ATOM 2825 O O . ARG A 1 349 ? 14.979 -2.672 -37.309 1.00 85.38 349 ARG A O 1
ATOM 2832 N N . ARG A 1 350 ? 13.498 -0.982 -37.377 1.00 83.69 350 ARG A N 1
ATOM 2833 C CA . ARG A 1 350 ? 12.969 -1.309 -38.714 1.00 83.69 350 ARG A CA 1
ATOM 2834 C C . ARG A 1 350 ? 14.004 -1.084 -39.818 1.00 83.69 350 ARG A C 1
ATOM 2836 O O . ARG A 1 350 ? 14.030 -1.851 -40.773 1.00 83.69 350 ARG A O 1
ATOM 2843 N N . ARG A 1 351 ? 14.851 -0.057 -39.692 1.00 79.56 351 ARG A N 1
ATOM 2844 C CA . ARG A 1 351 ? 15.908 0.265 -40.667 1.00 79.56 351 ARG A CA 1
ATOM 2845 C C . ARG A 1 351 ? 17.153 -0.610 -40.522 1.00 79.56 351 ARG A C 1
ATOM 2847 O O . ARG A 1 351 ? 17.818 -0.855 -41.519 1.00 79.56 351 ARG A O 1
ATOM 2854 N N . SER A 1 352 ? 17.456 -1.091 -39.317 1.00 74.19 352 SER A N 1
ATOM 2855 C CA . SER A 1 352 ? 18.636 -1.924 -39.053 1.00 74.19 352 SER A CA 1
ATOM 2856 C C . SER A 1 352 ? 18.525 -3.370 -39.561 1.00 74.19 352 SER A C 1
ATOM 2858 O O . SER A 1 352 ? 19.542 -4.055 -39.591 1.00 74.19 352 SER A O 1
ATOM 2860 N N . GLY A 1 353 ? 17.338 -3.835 -39.985 1.00 56.16 353 GLY A N 1
ATOM 2861 C CA . GLY A 1 353 ? 17.108 -5.220 -40.427 1.00 56.16 353 GLY A CA 1
ATOM 2862 C C . GLY A 1 353 ? 17.410 -6.271 -39.339 1.00 56.16 353 GLY A C 1
ATOM 2863 O O . GLY A 1 353 ? 17.895 -5.934 -38.256 1.00 56.16 353 GLY A O 1
ATOM 2864 N N . PRO A 1 354 ? 17.125 -7.567 -39.566 1.00 52.56 354 PRO A N 1
ATOM 2865 C CA . PRO A 1 354 ? 17.658 -8.612 -38.704 1.00 52.56 354 PRO A CA 1
ATOM 2866 C C . PRO A 1 354 ? 19.169 -8.707 -38.957 1.00 52.56 354 PRO A C 1
ATOM 2868 O O . PRO A 1 354 ? 19.604 -9.315 -39.932 1.00 52.56 354 PRO A O 1
ATOM 2871 N N . GLY A 1 355 ? 19.974 -8.074 -38.103 1.00 48.78 355 GLY A N 1
ATOM 2872 C CA . GLY A 1 355 ? 21.420 -8.300 -38.077 1.00 48.78 355 GLY A CA 1
ATOM 2873 C C . GLY A 1 355 ? 21.742 -9.789 -37.855 1.00 48.78 355 GLY A C 1
ATOM 2874 O O . GLY A 1 355 ? 20.912 -10.511 -37.286 1.00 48.78 355 GLY A O 1
ATOM 2875 N N . PRO A 1 356 ? 22.908 -10.277 -38.320 1.00 40.34 356 PRO A N 1
ATOM 2876 C CA . PRO A 1 356 ? 23.263 -11.690 -38.235 1.00 40.34 356 PRO A CA 1
ATOM 2877 C C . PRO A 1 356 ? 23.222 -12.156 -36.778 1.00 40.34 356 PRO A C 1
ATOM 2879 O O . PRO A 1 356 ? 23.760 -11.496 -35.890 1.00 40.34 356 PRO A O 1
ATOM 2882 N N . ARG A 1 357 ? 22.554 -13.291 -36.540 1.00 40.69 357 ARG A N 1
ATOM 2883 C CA . ARG A 1 357 ? 22.603 -13.984 -35.249 1.00 40.69 357 ARG A CA 1
ATOM 2884 C C . ARG A 1 357 ? 24.051 -14.437 -35.042 1.00 40.69 357 ARG A C 1
ATOM 2886 O O . ARG A 1 357 ? 24.515 -15.276 -35.814 1.00 40.69 357 ARG A O 1
ATOM 2893 N N . LEU A 1 358 ? 24.739 -13.843 -34.071 1.00 34.12 358 LEU A N 1
ATOM 2894 C CA . LEU A 1 358 ? 25.987 -14.370 -33.517 1.00 34.12 358 LEU A CA 1
ATOM 2895 C C . LEU A 1 358 ? 25.663 -15.285 -32.342 1.00 34.12 358 LEU A C 1
ATOM 2897 O O . LEU A 1 358 ? 24.772 -14.902 -31.547 1.00 34.12 358 LEU A O 1
#

Sequence (358 aa):
MNASSEFSRTFQAIWYRASNAHVDQEVTTALIKEWAIDRGIHDAMAEDASVGRFVKIPVVVLRTGDTQAIFPKVPYRKDPTWQSRRLAMDAQAALWAKVEWFCPLWVGMGDASKLLGDISHVSRERAIPLFHYHTSTLYTLSFQAVCIAQILSQAPSLNELVPLAREAYLAFYSGYRSSSIAALIPTLEGGLSRIRPHTRSEKLFVRIDRIFDKAIATASEWHFEMRGEQKIWVPQEYLTCDFLFSQDEVVFTLETYRRWLKTSFFADTDQYDGPTALNRHMFAHNIHLSWQQPSNFERLVVALATLGFVESWYDATHAISPLFPEINDESTELWQQGVRNAEIQALIRRRSGPGPRL

Radius of gyration: 24.22 Å; Cα contacts (8 Å, |Δi|>4): 484; chains: 1; bounding box: 55×42×77 Å